Protein AF-A0A1X7SVF3-F1 (afdb_monomer)

pLDDT: mean 90.36, std 11.04, range [33.28, 98.88]

Organism: Amphimedon queenslandica (NCBI:txid400682)

Foldseek 3Di:
DFQDDDFFAAEDELWFLDVVVPVVNVVVVVPVVQWDAAPVRHFKDFPVRTTTGQLLDPVVLVVVLVVRVVVCVVVVTQEYEHEPLPCLPTQIVVGHDPVSSNSSSVSSLVSLQVNLVVSPDRHFHEYDFAPRPSGQAYEVQAQALADVSLVRLLRNVVVNHQYEDEHHQPDDPVDDPQLSVLSQQLNDAPNYHYAYFPCDDDPDPCGGGPDDPLSVACQAHWPDHWDDDPQKIWTHHPQGWIKIARNVVSDIDIDGHD

Mean predicted aligned error: 5.06 Å

InterPro domains:
  IPR029455 Hypothetical glycosyl hydrolase family 15 [PF14885] (24-241)

Radius of gyration: 20.15 Å; Cα contacts (8 Å, |Δi|>4): 506; chains: 1; bounding box: 46×40×49 Å

Structure (mmCIF, N/CA/C/O backbone):
data_AF-A0A1X7SVF3-F1
#
_entry.id   AF-A0A1X7SVF3-F1
#
loop_
_atom_site.group_PDB
_atom_site.id
_atom_site.type_symbol
_atom_site.label_atom_id
_atom_site.label_alt_id
_atom_site.label_comp_id
_atom_site.label_asym_id
_atom_site.label_entity_id
_atom_site.label_seq_id
_atom_site.pdbx_PDB_ins_code
_atom_site.Cartn_x
_atom_site.Cartn_y
_atom_site.Cartn_z
_atom_site.occupancy
_atom_site.B_iso_or_equiv
_atom_site.auth_seq_id
_atom_site.auth_comp_id
_atom_site.auth_asym_id
_atom_site.auth_atom_id
_atom_site.pdbx_PDB_model_num
ATOM 1 N N . MET A 1 1 ? -16.634 -10.516 13.080 1.00 36.34 1 MET A N 1
ATOM 2 C CA . MET A 1 1 ? -15.526 -11.122 12.313 1.00 36.34 1 MET A CA 1
ATOM 3 C C . MET A 1 1 ? -14.328 -11.187 13.245 1.00 36.34 1 MET A C 1
ATOM 5 O O . MET A 1 1 ? -14.126 -10.192 13.931 1.00 36.34 1 MET A O 1
ATOM 9 N N . PRO A 1 2 ? -13.600 -12.312 13.337 1.00 33.28 2 PRO A N 1
ATOM 10 C CA . PRO A 1 2 ? -12.298 -12.330 14.007 1.00 33.28 2 PRO A CA 1
ATOM 11 C C . PRO A 1 2 ? -11.295 -11.458 13.233 1.00 33.28 2 PRO A C 1
ATOM 13 O O . PRO A 1 2 ? -11.510 -11.192 12.044 1.00 33.28 2 PRO A O 1
ATOM 16 N N . ILE A 1 3 ? -10.211 -11.029 13.886 1.00 46.50 3 ILE A N 1
ATOM 17 C CA . ILE A 1 3 ? -9.057 -10.441 13.193 1.00 46.50 3 ILE A CA 1
ATOM 18 C C . ILE A 1 3 ? -8.466 -11.542 12.301 1.00 46.50 3 ILE A C 1
ATOM 20 O O . ILE A 1 3 ? -8.111 -12.617 12.775 1.00 46.50 3 ILE A O 1
ATOM 24 N N . GLN A 1 4 ? -8.495 -11.336 10.984 1.00 43.88 4 GLN A N 1
ATOM 25 C CA . GLN A 1 4 ? -8.182 -12.380 10.005 1.00 43.88 4 GLN A CA 1
ATOM 26 C C . GLN A 1 4 ? -6.663 -12.529 9.788 1.00 43.88 4 GLN A C 1
ATOM 28 O O . GLN A 1 4 ? -5.904 -11.586 10.004 1.00 43.88 4 GLN A O 1
ATOM 33 N N . MET A 1 5 ? -6.226 -13.709 9.327 1.00 46.41 5 MET A N 1
ATOM 34 C CA . MET A 1 5 ? -4.834 -13.959 8.919 1.00 46.41 5 MET A CA 1
ATOM 35 C C . MET A 1 5 ? -4.457 -13.131 7.686 1.00 46.41 5 MET A C 1
ATOM 37 O O . MET A 1 5 ? -5.262 -12.975 6.770 1.00 46.41 5 MET A O 1
ATOM 41 N N . LEU A 1 6 ? -3.229 -12.617 7.663 1.00 58.50 6 LEU A N 1
ATOM 42 C CA . LEU A 1 6 ? -2.733 -11.740 6.605 1.00 58.50 6 LEU A CA 1
ATOM 43 C C . LEU A 1 6 ? -2.507 -12.486 5.277 1.00 58.50 6 LEU A C 1
ATOM 45 O O . LEU A 1 6 ? -2.040 -13.624 5.309 1.00 58.50 6 LEU A O 1
ATOM 49 N N . PRO A 1 7 ? -2.767 -11.847 4.118 1.00 59.91 7 PRO A N 1
ATOM 50 C CA . PRO A 1 7 ? -2.447 -12.426 2.814 1.00 59.91 7 PRO A CA 1
ATOM 51 C C . PRO A 1 7 ? -0.944 -12.698 2.676 1.00 59.91 7 PRO A C 1
ATOM 53 O O . PRO A 1 7 ? -0.126 -11.827 2.986 1.00 59.91 7 PRO A O 1
ATOM 56 N N . GLN A 1 8 ? -0.567 -13.863 2.152 1.00 66.62 8 GLN A N 1
ATOM 57 C CA . GLN A 1 8 ? 0.824 -14.191 1.848 1.00 66.62 8 GLN A CA 1
ATOM 58 C C . GLN A 1 8 ? 1.172 -13.700 0.441 1.00 66.62 8 GLN A C 1
ATOM 60 O O . GLN A 1 8 ? 0.588 -14.138 -0.547 1.00 66.62 8 GLN A O 1
ATOM 65 N N . TYR A 1 9 ? 2.165 -12.823 0.312 1.00 73.31 9 TYR A N 1
ATOM 66 C CA . TYR A 1 9 ? 2.505 -12.214 -0.974 1.00 73.31 9 TYR A CA 1
ATOM 67 C C . TYR A 1 9 ? 3.994 -12.282 -1.305 1.00 73.31 9 TYR A C 1
ATOM 69 O O . TYR A 1 9 ? 4.860 -12.413 -0.441 1.00 73.31 9 TYR A O 1
ATOM 77 N N . PHE A 1 10 ? 4.301 -12.155 -2.595 1.00 79.00 10 PHE A N 1
ATOM 78 C CA . PHE A 1 10 ? 5.670 -12.069 -3.088 1.00 79.00 10 PHE A CA 1
ATOM 79 C C . PHE A 1 10 ? 6.120 -10.606 -3.209 1.00 79.00 10 PHE A C 1
ATOM 81 O O . PHE A 1 10 ? 5.499 -9.819 -3.924 1.00 79.00 10 PHE A O 1
ATOM 88 N N . TYR A 1 11 ? 7.206 -10.235 -2.525 1.00 83.81 11 TYR A N 1
ATOM 89 C CA . TYR A 1 11 ? 7.760 -8.879 -2.567 1.00 83.81 11 TYR A CA 1
ATOM 90 C C . TYR A 1 11 ? 8.477 -8.580 -3.886 1.00 83.81 11 TYR A C 1
ATOM 92 O O . TYR A 1 11 ? 9.385 -9.308 -4.293 1.00 83.81 11 TYR A O 1
ATOM 100 N N . MET A 1 12 ? 8.135 -7.448 -4.504 1.00 85.12 12 MET A N 1
ATOM 101 C CA . MET A 1 12 ? 8.830 -6.910 -5.667 1.00 85.12 12 MET A CA 1
ATOM 102 C C . MET A 1 12 ? 8.957 -5.381 -5.611 1.00 85.12 12 MET A C 1
ATOM 104 O O . MET A 1 12 ? 7.977 -4.676 -5.371 1.00 85.12 12 MET A O 1
ATOM 108 N N . PRO A 1 13 ? 10.136 -4.809 -5.905 1.00 81.50 13 PRO A N 1
ATOM 109 C CA . PRO A 1 13 ? 10.263 -3.380 -6.127 1.00 81.50 13 PRO A CA 1
ATOM 110 C C . PRO A 1 13 ? 9.592 -3.010 -7.451 1.00 81.50 13 PRO A C 1
ATOM 112 O O . PRO A 1 13 ? 9.810 -3.659 -8.474 1.00 81.50 13 PRO A O 1
ATOM 115 N N . SER A 1 14 ? 8.811 -1.934 -7.455 1.00 80.31 14 SER A N 1
ATOM 116 C CA . SER A 1 14 ? 8.108 -1.469 -8.653 1.00 80.31 14 SER A CA 1
ATOM 117 C C . SER A 1 14 ? 9.073 -0.942 -9.719 1.00 80.31 14 SER A C 1
ATOM 119 O O . SER A 1 14 ? 8.907 -1.202 -10.906 1.00 80.31 14 SER A O 1
ATOM 121 N N . PHE A 1 15 ? 10.114 -0.220 -9.295 1.00 84.62 15 PHE A N 1
ATOM 122 C CA . PHE A 1 15 ? 11.111 0.356 -10.201 1.00 84.62 15 PHE A CA 1
ATOM 123 C C . PHE A 1 15 ? 12.548 0.320 -9.675 1.00 84.62 15 PHE A C 1
ATOM 125 O O . PHE A 1 15 ? 13.450 0.741 -10.387 1.00 84.62 15 PHE A O 1
ATOM 132 N N . LYS A 1 16 ? 12.794 -0.099 -8.429 1.00 89.88 16 LYS A N 1
ATOM 133 C CA . LYS A 1 16 ? 14.135 -0.039 -7.824 1.00 89.88 16 LYS A CA 1
ATOM 134 C C . LYS A 1 16 ? 14.934 -1.298 -8.134 1.00 89.88 16 LYS A C 1
ATOM 136 O O . LYS A 1 16 ? 14.474 -2.401 -7.859 1.00 89.88 16 LYS A O 1
ATOM 141 N N . VAL A 1 17 ? 16.181 -1.127 -8.556 1.00 88.31 17 VAL A N 1
ATOM 142 C CA . VAL A 1 17 ? 17.158 -2.218 -8.609 1.00 88.31 17 VAL A CA 1
ATOM 143 C C . VAL A 1 17 ? 17.655 -2.474 -7.189 1.00 88.31 17 VAL A C 1
ATOM 145 O O . VAL A 1 17 ? 18.504 -1.735 -6.689 1.00 88.31 17 VAL A O 1
ATOM 148 N N . HIS A 1 18 ? 17.099 -3.487 -6.523 1.00 86.25 18 HIS A N 1
ATOM 149 C CA . HIS A 1 18 ? 17.493 -3.867 -5.168 1.00 86.25 18 HIS A CA 1
ATOM 150 C C . HIS A 1 18 ? 18.548 -4.988 -5.216 1.00 86.25 18 HIS A C 1
ATOM 152 O O . HIS A 1 18 ? 18.190 -6.128 -5.511 1.00 86.25 18 HIS A O 1
ATOM 158 N N . PRO A 1 19 ? 19.835 -4.732 -4.902 1.00 82.38 19 PRO A N 1
ATOM 159 C CA . PRO A 1 19 ? 20.908 -5.706 -5.141 1.00 82.38 19 PRO A CA 1
ATOM 160 C C . PRO A 1 19 ? 20.714 -7.042 -4.414 1.00 82.38 19 PRO A C 1
ATOM 162 O O . PRO A 1 19 ? 21.099 -8.088 -4.929 1.00 82.38 19 PRO A O 1
ATOM 165 N N . GLN A 1 20 ? 20.064 -7.016 -3.245 1.00 82.25 20 GLN A N 1
ATOM 166 C CA . GLN A 1 20 ? 19.782 -8.214 -2.443 1.00 82.25 20 GLN A CA 1
ATOM 167 C C . GLN A 1 20 ? 18.795 -9.177 -3.130 1.00 82.25 20 GLN A C 1
ATOM 169 O O . GLN A 1 20 ? 18.783 -10.366 -2.823 1.00 82.25 20 GLN A O 1
ATOM 174 N N . MET A 1 21 ? 18.013 -8.708 -4.109 1.00 82.38 21 MET A N 1
ATOM 175 C CA . MET A 1 21 ? 17.139 -9.555 -4.924 1.00 82.38 21 MET A CA 1
ATOM 176 C C . MET A 1 21 ? 17.929 -10.225 -6.047 1.00 82.38 21 MET A C 1
ATOM 178 O O . MET A 1 21 ? 17.717 -9.973 -7.231 1.00 82.38 21 MET A O 1
ATOM 182 N N . SER A 1 22 ? 18.870 -11.084 -5.654 1.00 84.06 22 SER A N 1
ATOM 183 C CA . SER A 1 22 ? 19.962 -11.548 -6.514 1.00 84.06 22 SER A CA 1
ATOM 184 C C . SER A 1 22 ? 19.501 -12.169 -7.838 1.00 84.06 22 SER A C 1
ATOM 186 O O . SER A 1 22 ? 20.149 -11.952 -8.857 1.00 84.06 22 SER A O 1
ATOM 188 N N . LYS A 1 23 ? 18.377 -12.900 -7.861 1.00 87.12 23 LYS A N 1
ATOM 189 C CA . LYS A 1 23 ? 17.817 -13.453 -9.105 1.00 87.12 23 LYS A CA 1
ATOM 190 C C . LYS A 1 23 ? 17.327 -12.354 -10.049 1.00 87.12 23 LYS A C 1
ATOM 192 O O . LYS A 1 23 ? 17.752 -12.339 -11.198 1.00 87.12 23 LYS A O 1
ATOM 197 N N . MET A 1 24 ? 16.498 -11.428 -9.559 1.00 88.44 24 MET A N 1
ATOM 198 C CA . MET A 1 24 ? 16.026 -10.299 -10.367 1.00 88.44 24 MET A CA 1
ATOM 199 C C . MET A 1 24 ? 17.206 -9.474 -10.871 1.00 88.44 24 MET A C 1
ATOM 201 O O . MET A 1 24 ? 17.297 -9.227 -12.066 1.00 88.44 24 MET A O 1
ATOM 205 N N . THR A 1 25 ? 18.138 -9.106 -9.988 1.00 87.25 25 THR A N 1
ATOM 206 C CA . THR A 1 25 ? 19.322 -8.317 -10.356 1.00 87.25 25 THR A CA 1
ATOM 207 C C . THR A 1 25 ? 20.126 -8.988 -11.474 1.00 87.25 25 THR A C 1
ATOM 209 O O . THR A 1 25 ? 20.457 -8.323 -12.448 1.00 87.25 25 THR A O 1
ATOM 212 N N . ARG A 1 26 ? 20.365 -10.308 -11.400 1.00 90.50 26 ARG A N 1
ATOM 213 C CA . ARG A 1 26 ? 21.069 -11.049 -12.463 1.00 90.50 26 ARG A CA 1
ATOM 214 C C . ARG A 1 26 ? 20.339 -11.012 -13.805 1.00 90.50 26 ARG A C 1
ATOM 216 O O . ARG A 1 26 ? 20.991 -10.850 -14.828 1.00 90.50 26 ARG A O 1
ATOM 223 N N . GLU A 1 27 ? 19.018 -11.180 -13.810 1.00 92.56 27 GLU A N 1
ATOM 224 C CA . GLU A 1 27 ? 18.219 -11.115 -15.043 1.00 92.56 27 GLU A CA 1
ATOM 225 C C . GLU A 1 27 ? 18.222 -9.691 -15.624 1.00 92.56 27 GLU A C 1
ATOM 227 O O . GLU A 1 27 ? 18.408 -9.504 -16.820 1.00 92.56 27 GLU A O 1
ATOM 232 N N . LEU A 1 28 ? 18.130 -8.668 -14.776 1.00 89.31 28 LEU A N 1
ATOM 233 C CA . LEU A 1 28 ? 18.202 -7.263 -15.183 1.00 89.31 28 LEU A CA 1
ATOM 234 C C . LEU A 1 28 ? 19.565 -6.871 -15.760 1.00 89.31 28 LEU A C 1
ATOM 236 O O . LEU A 1 28 ? 19.634 -6.075 -16.695 1.00 89.31 28 LEU A O 1
ATOM 240 N N . ASP A 1 29 ? 20.652 -7.436 -15.239 1.00 89.69 29 ASP A N 1
ATOM 241 C CA . ASP A 1 29 ? 22.003 -7.184 -15.745 1.00 89.69 29 ASP A CA 1
ATOM 242 C C . ASP A 1 29 ? 22.242 -7.773 -17.144 1.00 89.69 29 ASP A C 1
ATOM 244 O O . ASP A 1 29 ? 23.097 -7.270 -17.876 1.00 89.69 29 ASP A O 1
ATOM 248 N N . GLN A 1 30 ? 21.447 -8.765 -17.561 1.00 94.44 30 GLN A N 1
ATOM 249 C CA . GLN A 1 30 ? 21.440 -9.280 -18.939 1.00 94.44 30 GLN A CA 1
ATOM 250 C C . GLN A 1 30 ? 20.732 -8.331 -19.922 1.00 94.44 30 GLN A C 1
ATOM 252 O O . GLN A 1 30 ? 20.914 -8.455 -21.132 1.00 94.44 30 GLN A O 1
ATOM 257 N N . HIS A 1 31 ? 19.986 -7.346 -19.412 1.00 95.25 31 HIS A N 1
ATOM 258 C CA . HIS A 1 31 ? 19.246 -6.351 -20.188 1.00 95.25 31 HIS A CA 1
ATOM 259 C C . HIS A 1 31 ? 19.681 -4.920 -19.811 1.00 95.25 31 HIS A C 1
ATOM 261 O O . HIS A 1 31 ? 18.942 -4.164 -19.177 1.00 95.25 31 HIS A O 1
ATOM 267 N N . PRO A 1 32 ? 20.897 -4.479 -20.185 1.00 93.62 32 PRO A N 1
ATOM 268 C CA . PRO A 1 32 ? 21.428 -3.168 -19.788 1.00 93.62 32 PRO A CA 1
ATOM 269 C C . PRO A 1 32 ? 20.616 -1.969 -20.311 1.00 93.62 32 PRO A C 1
ATOM 271 O O . PRO A 1 32 ? 20.781 -0.843 -19.814 1.00 93.62 32 PRO A O 1
ATOM 274 N N . ASP A 1 33 ? 19.763 -2.191 -21.310 1.00 94.81 33 ASP A N 1
ATOM 275 C CA . ASP A 1 33 ? 18.832 -1.220 -21.869 1.00 94.81 33 ASP A CA 1
ATOM 276 C C . ASP A 1 33 ? 17.560 -1.051 -21.016 1.00 94.81 33 ASP A C 1
ATOM 278 O O . ASP A 1 33 ? 16.868 -0.051 -21.178 1.00 94.81 33 ASP A O 1
ATOM 282 N N . TRP A 1 34 ? 17.266 -1.971 -20.091 1.00 96.25 34 TRP A N 1
ATOM 283 C CA . TRP A 1 34 ? 16.139 -1.890 -19.151 1.00 96.25 34 TRP A CA 1
ATOM 284 C C . TRP A 1 34 ? 16.381 -0.924 -17.988 1.00 96.25 34 TRP A C 1
ATOM 286 O O . TRP A 1 34 ? 15.455 -0.567 -17.261 1.00 96.25 34 TRP A O 1
ATOM 296 N N . TYR A 1 35 ? 17.612 -0.449 -17.819 1.00 96.19 35 TYR A N 1
ATOM 297 C CA . TYR A 1 35 ? 17.924 0.610 -16.868 1.00 96.19 35 TYR A CA 1
ATOM 298 C C . TYR A 1 35 ? 17.401 1.962 -17.361 1.00 96.19 35 TYR A C 1
ATOM 300 O O . TYR A 1 35 ? 17.669 2.370 -18.492 1.00 96.19 35 TYR A O 1
ATOM 308 N N . LEU A 1 36 ? 16.726 2.695 -16.476 1.00 95.81 36 LEU A N 1
ATOM 309 C CA . LEU A 1 36 ? 16.260 4.050 -16.740 1.00 95.81 36 LEU A CA 1
ATOM 310 C C . LEU A 1 36 ? 17.448 4.998 -16.903 1.00 95.81 36 LEU A C 1
ATOM 312 O O . LEU A 1 36 ? 18.386 5.000 -16.097 1.00 95.81 36 LEU A O 1
ATOM 316 N N . ARG A 1 37 ? 17.397 5.805 -17.962 1.00 96.38 37 ARG A N 1
ATOM 317 C CA . ARG A 1 37 ? 18.462 6.728 -18.351 1.00 96.38 37 ARG A CA 1
ATOM 318 C C . ARG A 1 37 ? 17.917 8.120 -18.634 1.00 96.38 37 ARG A C 1
ATOM 320 O O . ARG A 1 37 ? 16.775 8.261 -19.077 1.00 96.38 37 ARG A O 1
ATOM 327 N N . ASP A 1 38 ? 18.745 9.124 -18.368 1.00 95.56 38 ASP A N 1
ATOM 328 C CA . ASP A 1 38 ? 18.486 10.507 -18.765 1.00 95.56 38 ASP A CA 1
ATOM 329 C C . ASP A 1 38 ? 18.679 10.709 -20.281 1.00 95.56 38 ASP A C 1
ATOM 331 O O . ASP A 1 38 ? 18.955 9.769 -21.032 1.00 95.56 38 ASP A O 1
ATOM 335 N N . SER A 1 39 ? 18.538 11.952 -20.748 1.00 94.06 39 SER A N 1
ATOM 336 C CA . SER A 1 39 ? 18.720 12.305 -22.163 1.00 94.06 39 SER A CA 1
ATOM 337 C C . SER A 1 39 ? 20.139 12.074 -22.689 1.00 94.06 39 SER A C 1
ATOM 339 O O . SER A 1 39 ? 20.314 11.966 -23.897 1.00 94.06 39 SER A O 1
ATOM 341 N N . ASN A 1 40 ? 21.134 11.984 -21.804 1.00 95.06 40 ASN A N 1
ATOM 342 C CA . ASN A 1 40 ? 22.534 11.747 -22.152 1.00 95.06 40 ASN A CA 1
ATOM 343 C C . ASN A 1 40 ? 22.890 10.250 -22.125 1.00 95.06 40 ASN A C 1
ATOM 345 O O . ASN A 1 40 ? 24.046 9.883 -22.320 1.00 95.06 40 ASN A O 1
ATOM 349 N N . GLY A 1 41 ? 21.919 9.374 -21.844 1.00 95.06 41 GLY A N 1
ATOM 350 C CA . GLY A 1 41 ? 22.143 7.937 -21.711 1.00 95.06 41 GLY A CA 1
ATOM 351 C C . GLY A 1 41 ? 22.734 7.519 -20.360 1.00 95.06 41 GLY A C 1
ATOM 352 O O . GLY A 1 41 ? 23.082 6.349 -20.182 1.00 95.06 41 GLY A O 1
ATOM 353 N N . THR A 1 42 ? 22.820 8.417 -19.378 1.00 96.75 42 THR A N 1
ATOM 354 C CA . THR A 1 42 ? 23.347 8.121 -18.038 1.00 96.75 42 THR A CA 1
ATOM 355 C C . THR A 1 42 ? 22.299 7.393 -17.205 1.00 96.75 42 THR A C 1
ATOM 357 O O . THR A 1 42 ? 21.155 7.835 -17.131 1.00 96.75 42 THR A O 1
ATOM 360 N N . LYS A 1 43 ? 22.671 6.282 -16.547 1.00 96.31 43 LYS A N 1
ATOM 361 C CA . LYS A 1 43 ? 21.761 5.564 -15.633 1.00 96.31 43 LYS A CA 1
ATOM 362 C C . LYS A 1 43 ? 21.340 6.479 -14.484 1.00 96.31 43 LYS A C 1
ATOM 364 O O . LYS A 1 43 ? 22.199 7.059 -13.820 1.00 96.31 43 LYS A O 1
ATOM 369 N N . VAL A 1 44 ? 20.044 6.532 -14.197 1.00 95.25 44 VAL A N 1
ATOM 370 C CA . VAL A 1 44 ? 19.521 7.356 -13.103 1.00 95.25 44 VAL A CA 1
ATOM 371 C C . VAL A 1 44 ? 19.331 6.559 -11.822 1.00 95.25 44 VAL A C 1
ATOM 373 O O . VAL A 1 44 ? 19.045 5.358 -11.836 1.00 95.25 44 VAL A O 1
ATOM 376 N N . ARG A 1 45 ? 19.465 7.251 -10.693 1.00 94.19 45 ARG A N 1
ATOM 377 C CA . ARG A 1 45 ? 19.176 6.737 -9.357 1.00 94.19 45 ARG A CA 1
ATOM 378 C C . ARG A 1 45 ? 18.015 7.492 -8.738 1.00 94.19 45 ARG A C 1
ATOM 380 O O . ARG A 1 45 ? 17.829 8.680 -8.987 1.00 94.19 45 ARG A O 1
ATOM 387 N N . ASN A 1 46 ? 17.242 6.813 -7.904 1.00 91.25 46 ASN A N 1
ATOM 388 C CA . ASN A 1 46 ? 16.231 7.462 -7.082 1.00 91.25 46 ASN A CA 1
ATOM 389 C C . ASN A 1 46 ? 16.876 8.191 -5.886 1.00 91.25 46 ASN A C 1
ATOM 391 O O . ASN A 1 46 ? 18.075 8.072 -5.626 1.00 91.25 46 ASN A O 1
ATOM 395 N N . LYS A 1 47 ? 16.064 8.899 -5.093 1.00 87.31 47 LYS A N 1
ATOM 396 C CA . LYS A 1 47 ? 16.523 9.596 -3.875 1.00 87.31 47 LYS A CA 1
ATOM 397 C C . LYS A 1 47 ? 17.212 8.712 -2.821 1.00 87.31 47 LYS A C 1
ATOM 399 O O . LYS A 1 47 ? 17.917 9.238 -1.973 1.00 87.31 47 LYS A O 1
ATOM 404 N N . GLN A 1 48 ? 16.996 7.396 -2.861 1.00 87.44 48 GLN A N 1
ATOM 405 C CA . GLN A 1 48 ? 17.614 6.418 -1.957 1.00 87.44 48 GLN A CA 1
ATOM 406 C C . GLN A 1 48 ? 18.941 5.867 -2.511 1.00 87.44 4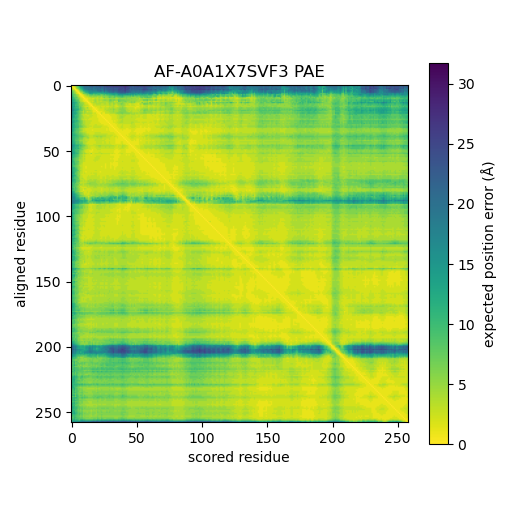8 GLN A C 1
ATOM 408 O O . GLN A 1 48 ? 19.566 5.032 -1.871 1.00 87.44 48 GLN A O 1
ATOM 413 N N . GLY A 1 49 ? 19.371 6.303 -3.698 1.00 90.81 49 GLY A N 1
ATOM 414 C CA . GLY A 1 49 ? 20.617 5.864 -4.323 1.00 90.81 49 GLY A CA 1
ATOM 415 C C . GLY A 1 49 ? 20.510 4.568 -5.131 1.00 90.81 49 GLY A C 1
ATOM 416 O O . GLY A 1 49 ? 21.518 4.151 -5.704 1.00 90.81 49 GLY A O 1
ATOM 417 N N . TYR A 1 50 ? 19.323 3.964 -5.239 1.00 91.75 50 TYR A N 1
ATOM 418 C CA . TYR A 1 50 ? 19.094 2.781 -6.073 1.00 91.75 50 TYR A CA 1
ATOM 419 C C . TYR A 1 50 ? 18.931 3.173 -7.535 1.00 91.75 50 TYR A C 1
ATOM 421 O O . TYR A 1 50 ? 18.221 4.135 -7.839 1.00 91.75 50 TYR A O 1
ATOM 429 N N . TYR A 1 51 ? 19.540 2.404 -8.440 1.00 93.94 51 TYR A N 1
ATOM 430 C CA . TYR A 1 51 ? 19.233 2.505 -9.865 1.00 93.94 51 TYR A CA 1
ATOM 431 C C . TYR A 1 51 ? 17.760 2.172 -10.123 1.00 93.94 51 TYR A C 1
ATOM 433 O O . TYR A 1 51 ? 17.141 1.432 -9.353 1.00 93.94 51 TYR A O 1
ATOM 441 N N . ALA A 1 52 ? 17.204 2.733 -11.195 1.00 93.31 52 ALA A N 1
ATOM 442 C CA . ALA A 1 52 ? 15.811 2.529 -11.567 1.00 93.31 52 ALA A CA 1
ATOM 443 C C . ALA A 1 52 ? 15.657 1.723 -12.864 1.00 93.31 52 ALA A C 1
ATOM 445 O O . ALA A 1 52 ? 16.463 1.856 -13.785 1.00 93.31 52 ALA A O 1
ATOM 446 N N . PHE A 1 53 ? 14.596 0.925 -12.936 1.00 93.38 53 PHE A N 1
ATOM 447 C CA . PHE A 1 53 ? 14.107 0.279 -14.149 1.00 93.38 53 PHE A CA 1
ATOM 448 C C . PHE A 1 53 ? 13.304 1.260 -15.002 1.00 93.38 53 PHE A C 1
ATOM 450 O O . PHE A 1 53 ? 12.577 2.115 -14.485 1.00 93.38 53 PHE A O 1
ATOM 457 N N . ASP A 1 54 ? 13.396 1.107 -16.317 1.00 95.12 54 ASP A N 1
ATOM 458 C CA . ASP A 1 54 ? 12.622 1.873 -17.282 1.00 95.12 54 ASP A CA 1
ATOM 459 C C . ASP A 1 54 ? 11.269 1.210 -17.567 1.00 95.12 54 ASP A C 1
ATOM 461 O O . ASP A 1 54 ? 11.079 0.554 -18.589 1.00 95.12 54 ASP A O 1
ATOM 465 N N . VAL A 1 55 ? 10.300 1.394 -16.668 1.00 94.94 55 VAL A N 1
ATOM 466 C CA . VAL A 1 55 ? 8.947 0.813 -16.807 1.00 94.94 55 VAL A CA 1
ATOM 467 C C . VAL A 1 55 ? 8.151 1.363 -18.003 1.00 94.94 55 VAL A C 1
ATOM 469 O O . VAL A 1 55 ? 7.087 0.839 -18.336 1.00 94.94 55 VAL A O 1
ATOM 472 N N . SER A 1 56 ? 8.679 2.365 -18.721 1.00 95.56 56 SER A N 1
ATOM 473 C CA . SER A 1 56 ? 8.125 2.763 -20.022 1.00 95.56 56 SER A CA 1
ATOM 474 C C . SER A 1 56 ? 8.320 1.685 -21.101 1.00 95.56 56 SER A C 1
ATOM 476 O O . SER A 1 56 ? 7.588 1.674 -22.090 1.00 95.56 56 SER A O 1
ATOM 478 N N . LYS A 1 57 ? 9.250 0.739 -20.899 1.00 97.31 57 LYS A N 1
ATOM 479 C CA . LYS A 1 57 ? 9.532 -0.367 -21.822 1.00 97.31 57 LYS A CA 1
ATOM 480 C C . LYS A 1 57 ? 8.554 -1.537 -21.628 1.00 97.31 57 LYS A C 1
ATOM 482 O O . LYS A 1 57 ? 8.539 -2.118 -20.542 1.00 97.31 57 LYS A O 1
ATOM 487 N N . PRO A 1 58 ? 7.792 -1.941 -22.664 1.00 97.62 58 PRO A N 1
ATOM 488 C CA . PRO A 1 58 ? 6.856 -3.065 -22.568 1.00 97.62 58 PRO A CA 1
ATOM 489 C C . PRO A 1 58 ? 7.514 -4.394 -22.175 1.00 97.62 58 PRO A C 1
ATOM 491 O O . PRO A 1 58 ? 6.986 -5.092 -21.316 1.00 97.62 58 PRO A O 1
ATOM 494 N N . ASP A 1 59 ? 8.689 -4.714 -22.723 1.00 97.44 59 ASP A N 1
ATOM 495 C CA . ASP A 1 59 ? 9.381 -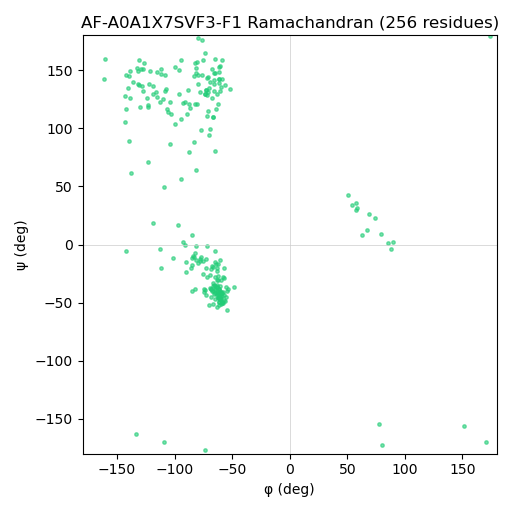5.980 -22.425 1.00 97.44 59 ASP A CA 1
ATOM 496 C C . ASP A 1 59 ? 9.782 -6.092 -20.950 1.00 97.44 59 ASP A C 1
ATOM 498 O O . ASP A 1 59 ? 9.664 -7.157 -20.345 1.00 97.44 59 ASP A O 1
ATOM 502 N N . LEU A 1 60 ? 10.173 -4.970 -20.337 1.00 96.88 60 LEU A N 1
ATOM 503 C CA . LEU A 1 60 ? 10.480 -4.903 -18.911 1.00 96.88 60 LEU A CA 1
ATOM 504 C C . LEU A 1 60 ? 9.227 -5.145 -18.067 1.00 96.88 60 LEU A C 1
ATOM 506 O O . LEU A 1 60 ? 9.278 -5.890 -17.088 1.00 96.88 60 LEU A O 1
ATOM 510 N N . ARG A 1 61 ? 8.087 -4.550 -18.442 1.00 97.19 61 ARG A N 1
ATOM 511 C CA . ARG A 1 61 ? 6.820 -4.781 -17.732 1.00 97.19 61 ARG A CA 1
ATOM 512 C C . ARG A 1 61 ? 6.350 -6.225 -17.865 1.00 97.19 61 ARG A C 1
ATOM 514 O O . ARG A 1 61 ? 5.948 -6.833 -16.873 1.00 97.19 61 ARG A O 1
ATOM 521 N N . LEU A 1 62 ? 6.476 -6.799 -19.062 1.00 97.44 62 LEU A N 1
ATOM 522 C CA . LEU A 1 62 ? 6.189 -8.207 -19.315 1.00 97.44 62 LEU A CA 1
ATOM 523 C C . LEU A 1 62 ? 7.066 -9.114 -18.446 1.00 97.44 62 LEU A C 1
ATOM 525 O O . LEU A 1 62 ? 6.549 -10.050 -17.833 1.00 97.44 62 LEU A O 1
ATOM 529 N N . TRP A 1 63 ? 8.363 -8.815 -18.350 1.00 96.56 63 TRP A N 1
ATOM 530 C CA . TRP A 1 63 ? 9.281 -9.519 -17.462 1.00 96.56 63 TRP A CA 1
ATOM 531 C C . TRP A 1 63 ? 8.854 -9.411 -15.994 1.00 96.56 63 TRP A C 1
ATOM 533 O O . TRP A 1 63 ? 8.693 -10.443 -15.345 1.00 96.56 63 TRP A O 1
ATOM 543 N N . TRP A 1 64 ? 8.590 -8.201 -15.485 1.00 95.69 64 TRP A N 1
ATOM 544 C CA . TRP A 1 64 ? 8.182 -7.981 -14.090 1.00 95.69 64 TRP A CA 1
ATOM 545 C C . TRP A 1 64 ? 6.917 -8.780 -13.754 1.00 95.69 64 TRP A C 1
ATOM 547 O O . TRP A 1 64 ? 6.876 -9.520 -12.769 1.00 95.69 64 TRP A O 1
ATOM 557 N N . LYS A 1 65 ? 5.903 -8.699 -14.627 1.00 96.25 65 LYS A N 1
ATOM 558 C CA . LYS A 1 65 ? 4.649 -9.452 -14.508 1.00 96.25 65 LYS A CA 1
ATOM 559 C C . LYS A 1 65 ? 4.902 -10.957 -14.465 1.00 96.25 65 LYS A C 1
ATOM 561 O O . LYS A 1 65 ? 4.408 -11.635 -13.568 1.00 96.25 65 LYS A O 1
ATOM 566 N N . ASN A 1 66 ? 5.682 -11.491 -15.402 1.00 96.12 66 ASN A N 1
ATOM 567 C CA . ASN A 1 66 ? 5.969 -12.924 -15.454 1.00 96.12 66 ASN A CA 1
ATOM 568 C C . ASN A 1 66 ? 6.784 -13.392 -14.245 1.00 96.12 66 ASN A C 1
ATOM 570 O O . ASN A 1 66 ? 6.561 -14.498 -13.756 1.00 96.12 66 ASN A O 1
ATOM 574 N N . PHE A 1 67 ? 7.694 -12.557 -13.740 1.00 94.19 67 PHE A N 1
ATOM 575 C CA . PHE A 1 67 ? 8.462 -12.847 -12.536 1.00 94.19 67 PHE A CA 1
ATOM 576 C C . PHE A 1 67 ? 7.534 -13.016 -11.325 1.00 94.19 67 PHE A C 1
ATOM 578 O O . PHE A 1 67 ? 7.597 -14.044 -10.650 1.00 94.19 67 PHE A O 1
ATOM 585 N N . CYS A 1 68 ? 6.615 -12.065 -11.123 1.00 93.69 68 CYS A N 1
ATOM 586 C CA . CYS A 1 68 ? 5.551 -12.136 -10.118 1.00 93.69 68 CYS A CA 1
ATOM 587 C C . CYS A 1 68 ? 4.716 -13.422 -10.271 1.00 93.69 68 CYS A C 1
ATOM 589 O O . CYS A 1 68 ? 4.654 -14.239 -9.354 1.00 93.69 68 CYS A O 1
ATOM 591 N N . LEU A 1 69 ? 4.129 -13.662 -11.447 1.00 94.69 69 LEU A N 1
ATOM 592 C CA . LEU A 1 69 ? 3.241 -14.811 -11.668 1.00 94.69 69 LEU A CA 1
ATOM 593 C C . LEU A 1 69 ? 3.947 -16.157 -11.463 1.00 94.69 69 LEU A C 1
ATOM 595 O O . LEU A 1 69 ? 3.354 -17.090 -10.922 1.00 94.69 69 LEU A O 1
ATOM 599 N N . ASN A 1 70 ? 5.210 -16.270 -11.878 1.00 93.44 70 ASN A N 1
ATOM 600 C CA . ASN A 1 70 ? 5.995 -17.484 -11.678 1.00 93.44 70 ASN A CA 1
ATOM 601 C C . ASN A 1 70 ? 6.343 -17.703 -10.204 1.00 93.44 70 ASN A C 1
ATOM 603 O O . ASN A 1 70 ? 6.300 -18.845 -9.753 1.00 93.44 70 ASN A O 1
ATOM 607 N N . ALA A 1 71 ? 6.632 -16.641 -9.445 1.00 89.56 71 ALA A N 1
ATOM 608 C CA . ALA A 1 71 ? 6.826 -16.755 -8.004 1.00 89.56 71 ALA A CA 1
ATOM 609 C C . ALA A 1 71 ? 5.561 -17.299 -7.321 1.00 89.56 71 ALA A C 1
ATOM 611 O O . ALA A 1 71 ? 5.649 -18.269 -6.573 1.00 89.56 71 ALA A O 1
ATOM 612 N N . LEU A 1 72 ? 4.379 -16.778 -7.670 1.00 91.00 72 LEU A N 1
ATOM 613 C CA . LEU A 1 72 ? 3.111 -17.241 -7.091 1.00 91.00 72 LEU A CA 1
ATOM 614 C C . LEU A 1 72 ? 2.754 -18.688 -7.442 1.00 91.00 72 LEU A C 1
ATOM 616 O O . LEU A 1 72 ? 2.062 -19.344 -6.670 1.00 91.00 72 LEU A O 1
ATOM 620 N N . LYS A 1 73 ? 3.208 -19.210 -8.588 1.00 90.12 73 LYS A N 1
ATOM 621 C CA . LYS A 1 73 ? 3.046 -20.640 -8.915 1.00 90.12 73 LYS A CA 1
ATOM 622 C C . LYS A 1 73 ? 3.857 -21.541 -7.986 1.00 90.12 73 LYS A C 1
ATOM 624 O O . LYS A 1 73 ? 3.438 -22.659 -7.724 1.00 90.12 73 LYS A O 1
ATOM 629 N N . VAL A 1 74 ? 5.015 -21.069 -7.526 1.00 88.25 74 VAL A N 1
ATOM 630 C CA . VAL A 1 74 ? 5.914 -21.834 -6.651 1.00 88.25 74 VAL A CA 1
ATOM 631 C C . VAL A 1 74 ? 5.499 -21.703 -5.189 1.00 88.25 74 VAL A C 1
ATOM 633 O O . VAL A 1 74 ? 5.549 -22.684 -4.457 1.00 88.25 74 VAL A O 1
ATOM 636 N N . THR A 1 75 ? 5.096 -20.506 -4.760 1.00 84.19 75 THR A N 1
ATOM 637 C CA . THR A 1 75 ? 4.775 -20.232 -3.352 1.00 84.19 75 THR A CA 1
ATOM 638 C C . THR A 1 75 ? 3.315 -20.477 -2.991 1.00 84.19 75 THR A C 1
ATOM 640 O O . THR A 1 75 ? 3.002 -20.517 -1.809 1.00 84.19 75 THR A O 1
ATOM 643 N N . ASN A 1 76 ? 2.427 -20.599 -3.985 1.00 86.00 76 ASN A N 1
ATOM 644 C CA . ASN A 1 76 ? 0.974 -20.565 -3.799 1.00 86.00 76 ASN A CA 1
ATOM 645 C C . ASN A 1 76 ? 0.486 -19.309 -3.040 1.00 86.00 76 ASN A C 1
ATOM 647 O O . ASN A 1 76 ? -0.466 -19.378 -2.273 1.00 86.00 76 ASN A O 1
ATOM 651 N N . GLY A 1 77 ? 1.161 -18.169 -3.238 1.00 84.81 77 GLY A N 1
ATOM 652 C CA . GLY A 1 77 ? 0.806 -16.905 -2.587 1.00 84.81 77 GLY A CA 1
ATOM 653 C C . GLY A 1 77 ? -0.436 -16.227 -3.180 1.00 84.81 77 GLY A C 1
ATOM 654 O O . GLY A 1 77 ? -0.775 -16.418 -4.352 1.00 84.81 77 GLY A O 1
ATOM 655 N N . ASP A 1 78 ? -1.048 -15.359 -2.378 1.00 88.19 78 ASP A N 1
ATOM 656 C CA . ASP A 1 78 ? -2.273 -14.603 -2.663 1.00 88.19 78 ASP A CA 1
ATOM 657 C C . ASP A 1 78 ? -2.046 -13.395 -3.583 1.00 88.19 78 ASP A C 1
ATOM 659 O O . ASP A 1 78 ? -2.994 -12.802 -4.102 1.00 88.19 78 ASP A O 1
ATOM 663 N N . GLY A 1 79 ? -0.796 -12.979 -3.799 1.00 92.31 79 GLY A N 1
ATOM 664 C CA . GLY A 1 79 ? -0.540 -11.761 -4.556 1.00 92.31 79 GLY A CA 1
ATOM 665 C C . GLY A 1 79 ? 0.907 -11.302 -4.626 1.00 92.31 79 GLY A C 1
ATOM 666 O O . GLY A 1 79 ? 1.812 -11.901 -4.049 1.00 92.31 79 GLY A O 1
ATOM 667 N N . CYS A 1 80 ? 1.121 -10.197 -5.334 1.00 92.69 80 CYS A N 1
ATOM 668 C CA . CYS A 1 80 ? 2.427 -9.560 -5.468 1.00 92.69 80 CYS A CA 1
ATOM 669 C C . CYS A 1 80 ? 2.407 -8.176 -4.834 1.00 92.69 80 CYS A C 1
ATOM 671 O O . CYS A 1 80 ? 1.535 -7.356 -5.119 1.00 92.69 80 CYS A O 1
ATOM 673 N N . TYR A 1 81 ? 3.406 -7.907 -4.003 1.00 91.94 81 TYR A N 1
ATOM 674 C CA . TYR A 1 81 ? 3.613 -6.610 -3.386 1.00 91.94 81 TYR A CA 1
ATOM 675 C C . TYR A 1 81 ? 4.511 -5.750 -4.259 1.00 91.94 81 TYR A C 1
ATOM 677 O O . TYR A 1 81 ? 5.640 -6.136 -4.550 1.00 91.94 81 TYR A O 1
ATOM 685 N N . SER A 1 82 ? 4.023 -4.581 -4.661 1.00 92.25 82 SER A N 1
ATOM 686 C CA . SER A 1 82 ? 4.735 -3.648 -5.528 1.00 92.25 82 SER A CA 1
ATOM 687 C C . SER A 1 82 ? 5.288 -2.474 -4.714 1.00 92.25 82 SER A C 1
ATOM 689 O O . SER A 1 82 ? 4.678 -1.405 -4.627 1.00 92.25 82 SER A O 1
ATOM 691 N N . ASP A 1 83 ? 6.489 -2.627 -4.149 1.00 88.38 83 ASP A N 1
ATOM 692 C CA . ASP A 1 83 ? 7.113 -1.565 -3.359 1.00 88.38 83 ASP A CA 1
ATOM 693 C C . ASP A 1 83 ? 7.395 -0.325 -4.212 1.00 88.38 83 ASP A C 1
ATOM 695 O O . ASP A 1 83 ? 8.073 -0.384 -5.231 1.00 88.38 83 ASP A O 1
ATOM 699 N N . SER A 1 84 ? 6.961 0.833 -3.721 1.00 85.50 84 SER A N 1
ATOM 700 C CA . SER A 1 84 ? 7.115 2.149 -4.339 1.00 85.50 84 SER A CA 1
ATOM 701 C C . SER A 1 84 ? 6.284 2.332 -5.612 1.00 85.50 84 SER A C 1
ATOM 703 O O . SER A 1 84 ? 6.638 3.136 -6.476 1.00 85.50 84 SER A O 1
ATOM 705 N N . SER A 1 85 ? 5.171 1.600 -5.7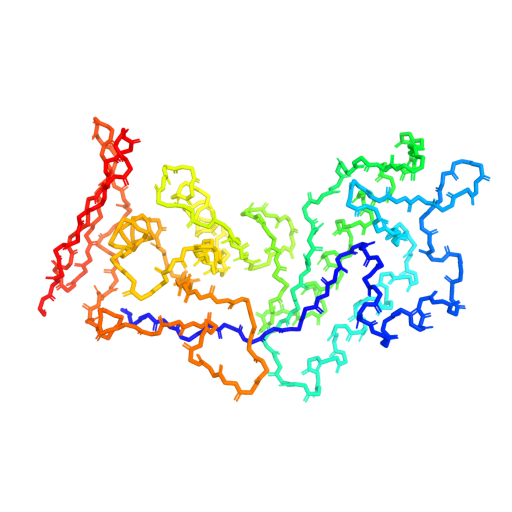26 1.00 84.06 85 SER A N 1
ATOM 706 C CA . SER A 1 85 ? 4.192 1.670 -6.820 1.00 84.06 85 SER A CA 1
ATOM 707 C C . SER A 1 85 ? 3.568 3.053 -7.029 1.00 84.06 85 SER A C 1
ATOM 709 O O . SER A 1 85 ? 3.193 3.400 -8.140 1.00 84.06 85 SER A O 1
ATOM 711 N N . GLN A 1 86 ? 3.483 3.866 -5.979 1.00 81.50 86 GLN A N 1
ATOM 712 C CA . GLN A 1 86 ? 2.805 5.161 -5.995 1.00 81.50 86 GLN A CA 1
ATOM 713 C C . GLN A 1 86 ? 3.650 6.308 -6.561 1.00 81.50 86 GLN A C 1
ATOM 715 O O . GLN A 1 86 ? 3.182 7.440 -6.646 1.00 81.50 86 GLN A O 1
ATOM 720 N N . ARG A 1 87 ? 4.938 6.087 -6.851 1.00 79.88 87 ARG A N 1
ATOM 721 C CA . ARG A 1 87 ? 5.886 7.195 -7.036 1.00 79.88 87 ARG A CA 1
ATOM 722 C C . ARG A 1 87 ? 6.068 7.635 -8.488 1.00 79.88 87 ARG A C 1
ATOM 724 O O . ARG A 1 87 ? 7.207 7.705 -8.943 1.00 79.88 87 ARG A O 1
ATOM 731 N N . TYR A 1 88 ? 4.983 7.997 -9.167 1.00 72.38 88 TYR A N 1
ATOM 732 C CA . TYR A 1 88 ? 5.009 8.507 -10.547 1.00 72.38 88 TYR A CA 1
ATOM 733 C C . TYR A 1 88 ? 5.776 9.839 -10.708 1.00 72.38 88 TYR A C 1
ATOM 735 O O . TYR A 1 88 ? 6.317 10.088 -11.777 1.00 72.38 88 TYR A O 1
ATOM 743 N N . ASN A 1 89 ? 5.925 10.624 -9.632 1.00 69.94 89 ASN A N 1
ATOM 744 C CA . ASN A 1 89 ? 6.725 11.861 -9.581 1.00 69.94 89 ASN A CA 1
ATOM 745 C C . ASN A 1 89 ? 8.009 11.684 -8.741 1.00 69.94 89 ASN A C 1
ATOM 747 O O . ASN A 1 89 ? 8.269 12.422 -7.785 1.00 69.94 89 ASN A O 1
ATOM 751 N N . THR A 1 90 ? 8.785 10.628 -9.003 1.00 76.19 90 THR A N 1
ATOM 752 C CA . THR A 1 90 ? 10.053 10.397 -8.291 1.00 76.19 90 THR A CA 1
ATOM 753 C C . THR A 1 90 ? 11.130 11.379 -8.742 1.00 76.19 90 THR A C 1
ATOM 755 O O . THR A 1 90 ? 11.432 11.486 -9.922 1.00 76.19 90 THR A O 1
ATOM 758 N N . THR A 1 91 ? 11.837 11.988 -7.786 1.00 85.31 91 THR A N 1
ATOM 759 C CA . THR A 1 91 ? 13.083 12.703 -8.088 1.00 85.31 91 THR A CA 1
ATOM 760 C C . THR A 1 91 ? 14.200 11.719 -8.436 1.00 85.31 91 THR A C 1
ATOM 762 O O . THR A 1 91 ? 14.661 10.950 -7.580 1.00 85.31 91 THR A O 1
ATOM 765 N N . PHE A 1 92 ? 14.652 11.781 -9.686 1.00 93.00 92 PHE A N 1
ATOM 766 C CA . PHE A 1 92 ? 15.790 11.027 -10.201 1.00 93.00 92 PHE A CA 1
ATOM 767 C C . PHE A 1 92 ? 17.063 11.874 -10.257 1.00 93.00 92 PHE A C 1
ATOM 769 O O . PHE A 1 92 ? 17.017 13.100 -10.370 1.00 93.00 92 PHE A O 1
ATOM 776 N N . LYS A 1 93 ? 18.213 11.206 -10.152 1.00 94.38 93 LYS A N 1
ATOM 777 C CA . LYS A 1 93 ? 19.545 11.800 -10.289 1.00 94.38 93 LYS A CA 1
ATOM 778 C C . LYS A 1 93 ? 20.388 10.973 -11.274 1.00 94.38 93 LYS A C 1
ATOM 780 O O . LYS A 1 93 ? 20.643 9.806 -10.966 1.00 94.38 93 LYS A O 1
ATOM 785 N N . PRO A 1 94 ? 20.845 11.545 -12.406 1.00 95.25 94 PRO A N 1
ATOM 786 C CA . PRO A 1 94 ? 20.466 12.864 -12.944 1.00 95.25 94 PRO A CA 1
ATOM 787 C C . PRO A 1 94 ? 18.950 12.979 -13.224 1.00 95.25 94 PRO A C 1
ATOM 789 O O . PRO A 1 94 ? 18.271 11.950 -13.303 1.00 95.25 94 PRO A O 1
ATOM 792 N N . PRO A 1 95 ? 18.396 14.206 -13.304 1.00 94.38 95 PRO A N 1
ATOM 793 C CA . PRO A 1 95 ? 16.976 14.402 -13.575 1.00 94.38 95 PRO A CA 1
ATOM 794 C C . PRO A 1 95 ? 16.609 13.925 -14.985 1.00 94.38 95 PRO A C 1
ATOM 796 O O . PRO A 1 95 ? 17.403 14.016 -15.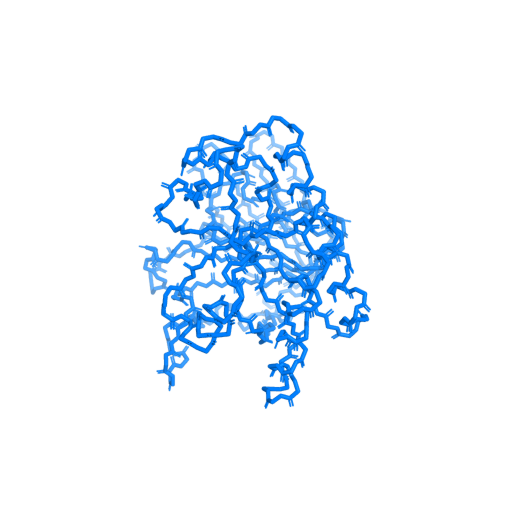922 1.00 94.38 95 PRO A O 1
ATOM 799 N N . LEU A 1 96 ? 15.383 13.428 -15.135 1.00 94.62 96 LEU A N 1
ATOM 800 C CA . LEU A 1 96 ? 14.825 13.072 -16.437 1.00 94.62 96 LEU A CA 1
ATOM 801 C C . LEU A 1 96 ? 14.310 14.323 -17.153 1.00 94.62 96 LEU A C 1
ATOM 803 O O . LEU A 1 96 ? 13.954 15.317 -16.524 1.00 94.62 96 LEU A O 1
ATOM 807 N N . SER A 1 97 ? 14.212 14.258 -18.482 1.00 94.25 97 SER A N 1
ATOM 808 C CA . SER A 1 97 ? 13.422 15.249 -19.211 1.00 94.25 97 SER A CA 1
ATOM 809 C C . SER A 1 97 ? 11.932 15.080 -18.875 1.00 94.25 97 SER A C 1
ATOM 811 O O . SER A 1 97 ? 11.497 13.944 -18.653 1.00 94.25 97 SER A O 1
ATOM 813 N N . PRO A 1 98 ? 11.111 16.147 -18.926 1.00 93.12 98 PRO A N 1
ATOM 814 C CA . PRO A 1 98 ? 9.679 16.048 -18.624 1.00 93.12 98 PRO A CA 1
ATOM 815 C C . PRO A 1 98 ? 8.948 14.976 -19.447 1.00 93.12 98 PRO A C 1
ATOM 817 O O . PRO A 1 98 ? 8.117 14.233 -18.931 1.00 93.12 98 PRO A O 1
ATOM 820 N N . LYS A 1 99 ? 9.308 14.826 -20.732 1.00 94.00 99 LYS A N 1
ATOM 821 C CA . LYS A 1 99 ? 8.758 13.777 -21.608 1.00 94.00 99 LYS A CA 1
ATOM 822 C C . LYS A 1 99 ? 9.112 12.372 -21.111 1.00 94.00 99 LYS A C 1
ATOM 824 O O . LYS A 1 99 ? 8.267 11.481 -21.162 1.00 94.00 99 LYS A O 1
ATOM 829 N N . LYS A 1 100 ? 10.354 12.161 -20.660 1.00 94.75 100 LYS A N 1
ATOM 830 C CA . LYS A 1 100 ? 10.815 10.854 -20.178 1.00 94.75 100 LYS A CA 1
ATOM 831 C C . LYS A 1 100 ? 10.228 10.520 -18.809 1.00 94.75 100 LYS A C 1
ATOM 833 O O . LYS A 1 100 ? 9.833 9.379 -18.606 1.00 94.75 100 LYS A O 1
ATOM 838 N N . GLU A 1 101 ? 10.120 11.503 -17.918 1.00 93.38 101 GLU A N 1
ATOM 839 C CA . GLU A 1 101 ? 9.458 11.350 -16.619 1.00 93.38 101 GLU A CA 1
ATOM 840 C C . GLU A 1 101 ? 7.984 10.976 -16.788 1.00 93.38 101 GLU A C 1
ATOM 842 O O . GLU A 1 101 ? 7.542 9.985 -16.210 1.00 93.38 101 GLU A O 1
ATOM 847 N N . LYS A 1 102 ? 7.253 11.672 -17.672 1.00 93.00 102 LYS A N 1
ATOM 848 C CA . LYS A 1 102 ? 5.863 11.320 -17.983 1.00 93.00 102 LYS A CA 1
ATOM 849 C C . LYS A 1 102 ? 5.743 9.895 -18.531 1.00 93.00 102 LYS A C 1
ATOM 851 O O . LYS A 1 102 ? 4.942 9.122 -18.023 1.00 93.00 102 LYS A O 1
ATOM 856 N N . ALA A 1 103 ? 6.550 9.531 -19.531 1.00 94.75 103 ALA A N 1
ATOM 857 C CA . ALA A 1 103 ? 6.511 8.187 -20.117 1.00 94.75 103 ALA A CA 1
ATOM 858 C C . ALA A 1 103 ? 6.831 7.089 -19.088 1.00 94.75 103 ALA A C 1
ATOM 860 O O . ALA A 1 103 ? 6.268 5.997 -19.139 1.00 94.75 103 ALA A O 1
ATOM 861 N N . TRP A 1 104 ? 7.734 7.374 -18.149 1.00 95.06 104 TRP A N 1
ATOM 862 C CA . TRP A 1 104 ? 8.050 6.475 -17.048 1.00 95.06 104 TRP A CA 1
ATOM 863 C C . TRP A 1 104 ? 6.880 6.351 -16.056 1.00 95.06 104 TRP A C 1
ATOM 865 O O . TRP A 1 104 ? 6.510 5.235 -15.700 1.00 95.06 104 TRP A O 1
ATOM 875 N N . GLY A 1 105 ? 6.242 7.462 -15.672 1.00 93.00 105 GLY A N 1
ATOM 876 C CA . GLY A 1 105 ? 5.050 7.453 -14.817 1.00 93.00 105 GLY A CA 1
ATOM 877 C C . GLY A 1 105 ? 3.860 6.723 -15.451 1.00 93.00 105 GLY A C 1
ATOM 878 O O . GLY A 1 105 ? 3.248 5.876 -14.802 1.00 93.00 105 GLY A O 1
ATOM 879 N N . ASP A 1 106 ? 3.584 6.977 -16.735 1.00 94.06 106 ASP A N 1
ATOM 880 C CA . ASP A 1 106 ? 2.559 6.264 -17.511 1.00 94.06 106 ASP A CA 1
ATOM 881 C C . ASP A 1 106 ? 2.866 4.752 -17.561 1.00 94.06 106 ASP A C 1
ATOM 883 O O . ASP A 1 106 ? 1.978 3.919 -17.387 1.00 94.06 106 ASP A O 1
ATOM 887 N N . GLY A 1 107 ? 4.141 4.382 -17.736 1.00 95.25 107 GLY A N 1
ATOM 888 C CA . GLY A 1 107 ? 4.588 2.988 -17.719 1.00 95.25 107 GLY A CA 1
ATOM 889 C C . GLY A 1 107 ? 4.381 2.290 -16.372 1.00 95.25 107 GLY A C 1
ATOM 890 O O . GLY A 1 107 ? 4.054 1.107 -16.341 1.00 95.25 107 GLY A O 1
ATOM 891 N N . LEU A 1 108 ? 4.518 3.006 -15.252 1.00 94.06 108 LEU A N 1
ATOM 892 C CA . LEU A 1 108 ? 4.257 2.461 -13.915 1.00 94.06 108 LEU A CA 1
ATOM 893 C C . LEU A 1 108 ? 2.762 2.178 -13.692 1.00 94.06 108 LEU A C 1
ATOM 895 O O . LEU A 1 108 ? 2.394 1.166 -13.084 1.00 94.06 108 LEU A O 1
ATOM 899 N N . LEU A 1 109 ? 1.902 3.058 -14.210 1.00 93.88 109 LEU A N 1
ATOM 900 C CA . LEU A 1 109 ? 0.455 2.866 -14.198 1.00 93.88 109 LEU A CA 1
ATOM 901 C C . LEU A 1 109 ? 0.057 1.653 -15.050 1.00 93.88 109 LEU A C 1
ATOM 903 O O . LEU A 1 109 ? -0.698 0.799 -14.585 1.00 93.88 109 LEU A O 1
ATOM 907 N N . GLU A 1 110 ? 0.610 1.549 -16.261 1.00 96.25 110 GLU A N 1
ATOM 908 C CA . GLU A 1 110 ? 0.339 0.424 -17.157 1.00 96.25 110 GLU A CA 1
ATOM 909 C C . GLU A 1 110 ? 0.863 -0.898 -16.579 1.00 96.25 110 GLU A C 1
ATOM 911 O O . GLU A 1 110 ? 0.157 -1.898 -16.633 1.00 96.25 110 GLU A O 1
ATOM 916 N N . LEU A 1 111 ? 2.033 -0.906 -15.925 1.00 96.00 111 LEU A N 1
ATOM 917 C CA . LEU A 1 111 ? 2.534 -2.081 -15.200 1.00 96.00 111 LEU A CA 1
ATOM 918 C C . LEU A 1 111 ? 1.524 -2.559 -14.152 1.00 96.00 111 LEU A C 1
ATOM 920 O O . LEU A 1 111 ? 1.207 -3.745 -14.095 1.00 96.00 111 LEU A O 1
ATOM 924 N N . SER A 1 112 ? 1.001 -1.635 -13.340 1.00 95.25 112 SER A N 1
ATOM 925 C CA . SER A 1 112 ? 0.031 -1.968 -12.287 1.00 95.25 112 SER A CA 1
ATOM 926 C C . SER A 1 112 ? -1.236 -2.592 -12.882 1.00 95.25 112 SER A C 1
ATOM 928 O O . S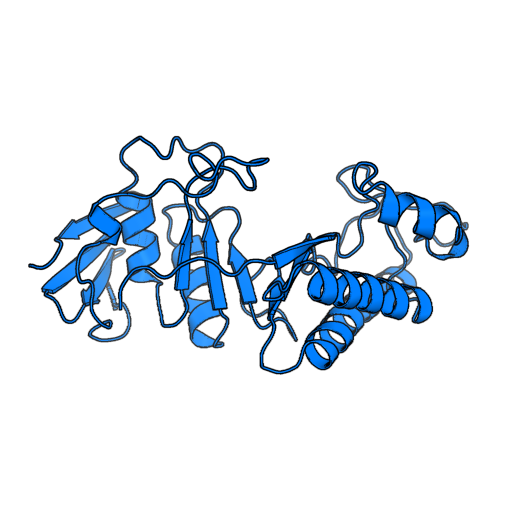ER A 1 112 ? -1.720 -3.615 -12.398 1.00 95.25 112 SER A O 1
ATOM 930 N N . LYS A 1 113 ? -1.727 -2.022 -13.988 1.00 96.25 113 LYS A N 1
ATOM 931 C CA . LYS A 1 113 ? -2.875 -2.536 -14.740 1.00 96.25 113 LYS A CA 1
ATOM 932 C C . LYS A 1 113 ? -2.616 -3.925 -15.325 1.00 96.25 113 LYS A C 1
ATOM 934 O O . LYS A 1 113 ? -3.402 -4.837 -15.085 1.00 96.25 113 LYS A O 1
ATOM 939 N N . GLU A 1 114 ? -1.527 -4.094 -16.073 1.00 97.44 114 GLU A N 1
ATOM 940 C CA . GLU A 1 114 ? -1.148 -5.358 -16.717 1.00 97.44 114 GLU A CA 1
ATOM 941 C C . GLU A 1 114 ? -1.000 -6.491 -15.690 1.00 97.44 114 GLU A C 1
ATOM 943 O O . GLU A 1 114 ? -1.431 -7.619 -15.939 1.00 97.44 114 GLU A O 1
ATOM 948 N N . VAL A 1 115 ? -0.406 -6.194 -14.530 1.00 96.75 115 VAL A N 1
ATOM 949 C CA . VAL A 1 115 ? -0.212 -7.162 -13.447 1.00 96.75 115 VAL A CA 1
ATOM 950 C C . VAL A 1 115 ? -1.536 -7.525 -12.789 1.00 96.75 115 VAL A C 1
ATOM 952 O O . VAL A 1 115 ? -1.843 -8.711 -12.703 1.00 96.75 115 VAL A O 1
ATOM 955 N N . GLN A 1 116 ? -2.339 -6.550 -12.349 1.00 96.12 116 GLN A N 1
ATOM 956 C CA . GLN A 1 116 ? -3.601 -6.861 -11.672 1.00 96.12 116 GLN A CA 1
ATOM 957 C C . GLN A 1 116 ? -4.577 -7.605 -12.592 1.00 96.12 116 GLN A C 1
ATOM 959 O O . GLN A 1 116 ? -5.259 -8.520 -12.132 1.00 96.12 116 GLN A O 1
ATOM 964 N N . LEU A 1 117 ? -4.616 -7.272 -13.887 1.00 96.56 117 LEU A N 1
ATOM 965 C CA . LEU A 1 117 ? -5.412 -8.016 -14.868 1.00 96.56 117 LEU A CA 1
ATOM 966 C C . LEU A 1 117 ? -4.944 -9.469 -15.006 1.00 96.56 117 LEU A C 1
ATOM 968 O O . LEU A 1 117 ? -5.774 -10.367 -15.096 1.00 96.56 117 LEU A O 1
ATOM 972 N N . ALA A 1 118 ? -3.632 -9.716 -14.999 1.00 96.75 118 ALA A N 1
ATOM 973 C CA . ALA A 1 118 ? -3.092 -11.070 -15.098 1.00 96.75 118 ALA A CA 1
ATOM 974 C C . ALA A 1 118 ? -3.228 -11.884 -13.800 1.00 96.75 118 ALA A C 1
ATOM 976 O O . ALA A 1 118 ? -3.256 -13.112 -13.853 1.00 96.75 118 ALA A O 1
ATOM 977 N N . LEU A 1 119 ? -3.305 -11.213 -12.647 1.00 95.31 119 LEU A N 1
ATOM 978 C CA . LEU A 1 119 ? -3.622 -11.830 -11.358 1.00 95.31 119 LEU A CA 1
ATOM 979 C C . LEU A 1 119 ? -5.099 -12.243 -11.262 1.00 95.31 119 LEU A C 1
ATOM 981 O O . LEU A 1 119 ? -5.408 -13.208 -10.568 1.00 95.31 119 LEU A O 1
ATOM 985 N N . GLY A 1 120 ? -5.989 -11.549 -11.976 1.00 93.94 120 GLY A N 1
ATOM 986 C CA . GLY A 1 120 ? -7.425 -11.812 -11.963 1.00 93.94 120 GLY A CA 1
ATOM 987 C C . GLY A 1 120 ? -8.123 -11.272 -10.713 1.00 93.94 120 GLY A C 1
ATOM 988 O O . GLY A 1 120 ? -7.692 -10.286 -10.101 1.00 93.94 120 GLY A O 1
ATOM 989 N N . ASP A 1 121 ? -9.246 -11.895 -10.361 1.00 89.69 121 ASP A N 1
ATOM 990 C CA . ASP A 1 121 ? -10.051 -11.508 -9.198 1.00 89.69 121 ASP A CA 1
ATOM 991 C C . ASP A 1 121 ? -9.642 -12.221 -7.909 1.00 89.69 121 ASP A C 1
ATOM 993 O O . ASP A 1 121 ? -9.805 -11.649 -6.834 1.00 89.69 121 ASP A O 1
ATOM 997 N N . ASP A 1 122 ? -9.014 -13.391 -8.024 1.00 88.50 122 ASP A N 1
ATOM 998 C CA . ASP A 1 122 ? -8.632 -14.224 -6.879 1.00 88.50 122 ASP A CA 1
ATOM 999 C C . ASP A 1 122 ? -7.304 -13.809 -6.232 1.00 88.50 122 ASP A C 1
ATOM 1001 O O . ASP A 1 122 ? -6.942 -14.322 -5.176 1.00 88.50 122 ASP A O 1
ATOM 1005 N N . ARG A 1 123 ? -6.540 -12.911 -6.871 1.00 92.50 123 ARG A N 1
ATOM 1006 C CA . ARG A 1 123 ? -5.206 -12.504 -6.411 1.00 92.50 123 ARG A CA 1
ATOM 1007 C C . ARG A 1 123 ? -5.014 -10.995 -6.412 1.00 92.50 123 ARG A C 1
ATOM 1009 O O . ARG A 1 123 ? -5.594 -10.253 -7.210 1.00 92.50 123 ARG A O 1
ATOM 1016 N N . LEU A 1 124 ? -4.144 -10.541 -5.518 1.00 94.00 124 LEU A N 1
ATOM 1017 C CA . LEU A 1 124 ? -3.999 -9.131 -5.177 1.00 94.00 124 LEU A CA 1
ATOM 1018 C C . LEU A 1 124 ? -2.678 -8.556 -5.695 1.00 94.00 124 LEU A C 1
ATOM 1020 O O . LEU A 1 124 ? -1.595 -9.038 -5.362 1.00 94.00 124 LEU A O 1
ATOM 1024 N N . LEU A 1 125 ? -2.748 -7.475 -6.473 1.00 96.00 125 LEU A N 1
ATOM 1025 C CA . LEU A 1 125 ? -1.639 -6.531 -6.543 1.00 96.00 125 LEU A CA 1
ATOM 1026 C C . LEU A 1 125 ? -1.738 -5.621 -5.322 1.00 96.00 125 LEU A C 1
ATOM 1028 O O . LEU A 1 125 ? -2.750 -4.939 -5.133 1.00 96.00 125 LEU A O 1
ATOM 1032 N N . ILE A 1 126 ? -0.686 -5.617 -4.509 1.00 94.81 126 ILE A N 1
ATOM 1033 C CA . ILE A 1 126 ? -0.618 -4.846 -3.271 1.00 94.81 126 ILE A CA 1
ATOM 1034 C C . ILE A 1 126 ? 0.272 -3.624 -3.497 1.00 94.81 126 ILE A C 1
ATOM 1036 O O . ILE A 1 126 ? 1.430 -3.749 -3.902 1.00 94.81 126 ILE A O 1
ATOM 1040 N N . GLY A 1 127 ? -0.279 -2.437 -3.266 1.00 93.94 127 GLY A N 1
ATOM 1041 C CA . GLY A 1 127 ? 0.429 -1.162 -3.339 1.00 93.94 127 GLY A CA 1
ATOM 1042 C C . GLY A 1 127 ? 0.648 -0.534 -1.966 1.00 93.94 127 GLY A C 1
ATOM 1043 O O . GLY A 1 127 ? 0.415 -1.148 -0.926 1.00 93.94 127 GLY A O 1
ATOM 1044 N N . LYS A 1 128 ? 1.094 0.725 -1.973 1.00 89.81 128 LYS A N 1
ATOM 1045 C CA . LYS A 1 128 ? 1.522 1.444 -0.755 1.00 89.81 128 LYS A CA 1
ATOM 1046 C C . LYS A 1 128 ? 0.634 2.608 -0.336 1.00 89.81 128 LYS A C 1
ATOM 1048 O O . LYS A 1 128 ? 0.957 3.270 0.643 1.00 89.81 128 LYS A O 1
ATOM 1053 N N . VAL A 1 129 ? -0.385 2.934 -1.127 1.00 90.44 129 VAL A N 1
ATOM 1054 C CA . VAL A 1 129 ? -1.286 4.061 -0.857 1.00 90.44 129 VAL A CA 1
ATOM 1055 C C . VAL A 1 129 ? -2.719 3.676 -1.182 1.00 90.44 129 VAL A C 1
ATOM 1057 O O . VAL A 1 129 ? -2.971 2.925 -2.131 1.00 90.44 129 VAL A O 1
ATOM 1060 N N . ALA A 1 130 ? -3.647 4.198 -0.385 1.00 95.00 130 ALA A N 1
ATOM 1061 C CA . ALA A 1 130 ? -5.074 4.033 -0.615 1.00 95.00 130 ALA A CA 1
ATOM 1062 C C . ALA A 1 130 ? -5.494 4.647 -1.962 1.00 95.00 130 ALA A C 1
ATOM 1064 O O . ALA A 1 130 ? -4.920 5.645 -2.407 1.00 95.00 130 ALA A O 1
ATOM 1065 N N . ASN A 1 131 ? -6.511 4.063 -2.599 1.00 94.75 131 ASN A N 1
ATOM 1066 C CA . ASN A 1 131 ? -7.087 4.544 -3.861 1.00 94.75 131 ASN A CA 1
ATOM 1067 C C . ASN A 1 131 ? -6.076 4.650 -5.025 1.00 94.75 131 ASN A C 1
ATOM 1069 O O . ASN A 1 131 ? -6.204 5.482 -5.926 1.00 94.75 131 ASN A O 1
ATOM 1073 N N . GLN A 1 132 ? -5.041 3.805 -5.022 1.00 92.56 132 GLN A N 1
ATOM 1074 C CA . GLN A 1 132 ? -4.148 3.676 -6.169 1.00 92.56 132 GLN A CA 1
ATOM 1075 C C . GLN A 1 132 ? -4.863 2.944 -7.316 1.00 92.56 132 GLN A C 1
ATOM 1077 O O . GLN A 1 132 ? -5.380 1.840 -7.143 1.00 92.56 132 GLN A O 1
ATOM 1082 N N . SER A 1 133 ? -4.845 3.527 -8.516 1.00 92.44 133 SER A N 1
ATOM 1083 C CA . SER A 1 133 ? -5.449 2.915 -9.703 1.00 92.44 133 SER A CA 1
ATOM 1084 C C . SER A 1 133 ? -4.897 1.513 -9.983 1.00 92.44 133 SER A C 1
ATOM 1086 O O . SER A 1 133 ? -3.687 1.290 -9.929 1.00 92.44 133 SER A O 1
ATOM 1088 N N . TYR A 1 134 ? -5.801 0.593 -10.333 1.00 93.38 134 TYR A N 1
ATOM 1089 C CA . TYR A 1 134 ? -5.527 -0.815 -10.660 1.00 93.38 134 TYR A CA 1
ATOM 1090 C C . TYR A 1 134 ? -4.936 -1.665 -9.528 1.00 93.38 134 TYR A C 1
ATOM 1092 O O . TYR A 1 134 ? -4.566 -2.809 -9.763 1.00 93.38 134 TYR A O 1
ATOM 1100 N N . VAL A 1 135 ? -4.857 -1.146 -8.307 1.00 94.12 135 VAL A N 1
ATOM 1101 C CA . VAL A 1 135 ? -4.335 -1.870 -7.148 1.00 94.12 135 VAL A CA 1
ATOM 1102 C C . VAL A 1 135 ? -5.501 -2.257 -6.243 1.00 94.12 135 VAL A C 1
ATOM 1104 O O . VAL A 1 135 ? -6.182 -1.385 -5.704 1.00 94.12 135 VAL A O 1
ATOM 1107 N N . LYS A 1 136 ? -5.734 -3.563 -6.062 1.00 94.94 136 LYS A N 1
ATOM 1108 C CA . LYS A 1 136 ? -6.852 -4.079 -5.248 1.00 94.94 136 LYS A CA 1
ATOM 1109 C C . LYS A 1 136 ? -6.546 -4.180 -3.754 1.00 94.94 136 LYS A C 1
ATOM 1111 O O . LYS A 1 136 ? -7.464 -4.380 -2.963 1.00 94.94 136 LYS A O 1
ATOM 1116 N N . ALA A 1 137 ? -5.283 -4.043 -3.357 1.00 95.31 137 ALA A N 1
ATOM 1117 C CA . ALA A 1 137 ? -4.876 -4.130 -1.963 1.00 95.31 137 ALA A CA 1
ATOM 1118 C C . ALA A 1 137 ? -3.831 -3.075 -1.596 1.00 95.31 137 ALA A C 1
ATOM 1120 O O . ALA A 1 137 ? -2.999 -2.699 -2.417 1.00 95.31 137 ALA A O 1
ATOM 1121 N N . VAL A 1 138 ? -3.826 -2.618 -0.350 1.00 94.75 138 VAL A N 1
ATOM 1122 C CA . VAL A 1 138 ? -2.854 -1.639 0.143 1.00 94.75 138 VAL A CA 1
ATOM 1123 C C . VAL A 1 138 ? -2.254 -2.076 1.469 1.00 94.75 138 VAL A C 1
ATOM 1125 O O . VAL A 1 138 ? -2.960 -2.527 2.368 1.00 94.75 138 VAL A O 1
ATOM 1128 N N . GLN A 1 139 ? -0.945 -1.883 1.603 1.00 92.81 139 GLN A N 1
ATOM 1129 C CA . GLN A 1 139 ? -0.258 -1.932 2.884 1.00 92.81 139 GLN A CA 1
ATOM 1130 C C . GLN A 1 139 ? 0.114 -0.519 3.320 1.00 92.81 139 GLN A C 1
ATOM 1132 O O . GLN A 1 139 ? 0.956 0.147 2.711 1.00 92.81 139 GLN A O 1
ATOM 1137 N N . ILE A 1 140 ? -0.499 -0.069 4.408 1.00 93.75 140 ILE A N 1
ATOM 1138 C CA . ILE A 1 140 ? -0.169 1.192 5.064 1.00 93.75 140 ILE A CA 1
ATOM 1139 C C . ILE A 1 140 ? 1.024 0.897 5.979 1.00 93.75 140 ILE A C 1
ATOM 1141 O O . ILE A 1 140 ? 0.852 0.511 7.132 1.00 93.75 140 ILE A O 1
ATOM 1145 N N . GLU A 1 141 ? 2.242 1.020 5.438 1.00 86.19 141 GLU A N 1
ATOM 1146 C CA . GLU A 1 141 ? 3.484 0.557 6.088 1.00 86.19 141 GLU A CA 1
ATOM 1147 C C . GLU A 1 141 ? 3.857 1.295 7.391 1.00 86.19 141 GLU A C 1
ATOM 1149 O O . GLU A 1 141 ? 4.712 0.848 8.152 1.00 86.19 141 GLU A O 1
ATOM 1154 N N . TYR A 1 142 ? 3.241 2.447 7.642 1.00 91.00 142 TYR A N 1
ATOM 1155 C CA . TYR A 1 142 ? 3.487 3.255 8.834 1.00 91.00 142 TYR A CA 1
ATOM 1156 C C . TYR A 1 142 ? 2.166 3.785 9.378 1.00 91.00 142 TYR A C 1
ATOM 1158 O O . TYR A 1 142 ? 1.917 4.994 9.414 1.00 91.00 142 TYR A O 1
ATOM 1166 N N . PHE A 1 143 ? 1.292 2.864 9.764 1.00 96.31 143 PHE A N 1
ATOM 1167 C CA . PHE A 1 143 ? 0.030 3.192 10.400 1.00 96.31 143 PHE A CA 1
ATOM 1168 C C . PHE A 1 143 ? 0.294 3.735 11.809 1.00 96.31 143 PHE A C 1
ATOM 1170 O O . PHE A 1 143 ? 0.460 2.987 12.767 1.00 96.31 143 PHE A O 1
ATOM 1177 N N . TYR A 1 144 ? 0.378 5.058 11.933 1.00 97.56 144 TYR A N 1
ATOM 1178 C CA . TYR A 1 144 ? 0.481 5.739 13.224 1.00 97.56 144 TYR A CA 1
ATOM 1179 C C . TYR A 1 144 ? -0.897 5.895 13.865 1.00 97.56 144 TYR A C 1
ATOM 1181 O O . TYR A 1 144 ? -1.865 6.158 13.150 1.00 97.56 144 TYR A O 1
ATOM 1189 N N . ALA A 1 145 ? -0.971 5.854 15.194 1.00 97.88 145 ALA A N 1
ATOM 1190 C CA . ALA A 1 145 ? -2.144 6.279 15.952 1.00 97.88 145 ALA A CA 1
ATOM 1191 C C . ALA A 1 145 ? -2.378 7.793 15.782 1.00 97.88 145 ALA A C 1
ATOM 1193 O O . ALA A 1 145 ? -1.940 8.595 16.595 1.00 97.88 145 ALA A O 1
ATOM 1194 N N . ARG A 1 146 ? -2.985 8.208 14.666 1.00 98.12 146 ARG A N 1
ATOM 1195 C CA . ARG A 1 146 ? -3.271 9.613 14.334 1.00 98.12 146 ARG A CA 1
ATOM 1196 C C . ARG A 1 146 ? -4.364 9.715 13.283 1.00 98.12 146 ARG A C 1
ATOM 1198 O O . ARG A 1 146 ? -4.551 8.802 12.480 1.00 98.12 146 ARG A O 1
ATOM 1205 N N . ASN A 1 147 ? -4.996 10.884 13.207 1.00 98.31 147 ASN A N 1
ATOM 1206 C CA . ASN A 1 147 ? -6.123 11.125 12.306 1.00 98.31 147 ASN A CA 1
ATOM 1207 C C . ASN A 1 147 ? -5.829 10.807 10.827 1.00 98.31 147 ASN A C 1
ATOM 1209 O O . ASN A 1 147 ? -6.667 10.235 10.142 1.00 98.31 147 ASN A O 1
ATOM 1213 N N . SER A 1 148 ? -4.638 11.140 10.318 1.00 97.62 148 SER A N 1
ATOM 1214 C CA . SER A 1 148 ? -4.322 10.905 8.902 1.00 97.62 148 SER A CA 1
ATOM 1215 C C . SER A 1 148 ? -4.252 9.423 8.529 1.00 97.62 148 SER A C 1
ATOM 1217 O O . SER A 1 148 ? -4.702 9.069 7.445 1.00 97.62 148 SER A O 1
ATOM 1219 N N . SER A 1 149 ? -3.760 8.554 9.419 1.00 97.88 149 SER A N 1
ATOM 1220 C CA . SER A 1 149 ? -3.747 7.105 9.173 1.00 97.88 149 SER A CA 1
ATOM 1221 C C . SER A 1 149 ? -5.165 6.530 9.182 1.00 97.88 149 SER A C 1
ATOM 1223 O O . SER A 1 149 ? -5.491 5.685 8.355 1.00 97.88 149 SER A O 1
ATOM 1225 N N . ILE A 1 150 ? -6.023 7.024 10.088 1.00 98.38 150 ILE A N 1
ATOM 1226 C CA . ILE A 1 150 ? -7.444 6.651 10.154 1.00 98.38 150 ILE A CA 1
ATOM 1227 C C . ILE A 1 150 ? -8.135 6.995 8.832 1.00 98.38 150 ILE A C 1
ATOM 1229 O O . ILE A 1 150 ? -8.804 6.149 8.245 1.00 98.38 150 ILE A O 1
ATOM 1233 N N . VAL A 1 151 ? -7.941 8.222 8.345 1.00 97.94 151 VAL A N 1
ATOM 1234 C CA . VAL A 1 151 ? -8.544 8.698 7.094 1.00 97.94 151 VAL A CA 1
ATOM 1235 C C . VAL A 1 151 ? -8.021 7.919 5.882 1.00 97.94 151 VAL A C 1
ATOM 1237 O O . VAL A 1 151 ? -8.807 7.586 4.999 1.00 97.94 151 VAL A O 1
ATOM 1240 N N . GLU A 1 152 ? -6.729 7.584 5.834 1.00 97.56 152 GLU A N 1
ATOM 1241 C CA . GLU A 1 152 ? -6.168 6.750 4.760 1.00 97.56 152 GLU A CA 1
ATOM 1242 C C . GLU A 1 152 ? -6.770 5.336 4.754 1.00 97.56 152 GLU A C 1
ATOM 1244 O O . GLU A 1 152 ? -7.161 4.839 3.697 1.00 97.56 152 GLU A O 1
ATOM 1249 N N . LEU A 1 153 ? -6.912 4.714 5.930 1.00 97.88 153 LEU A N 1
ATOM 1250 C CA . LEU A 1 153 ? -7.573 3.416 6.074 1.00 97.88 153 LEU A CA 1
ATOM 1251 C C . LEU A 1 153 ? -9.042 3.480 5.633 1.00 97.88 153 LEU A C 1
ATOM 1253 O O . LEU A 1 153 ? -9.476 2.635 4.854 1.00 97.88 153 LEU A O 1
ATOM 1257 N N . MET A 1 154 ? -9.791 4.498 6.068 1.00 97.69 154 MET A N 1
ATOM 1258 C CA . MET A 1 154 ? -11.183 4.694 5.644 1.00 97.69 154 MET A CA 1
ATOM 1259 C C . MET A 1 154 ? -11.304 4.864 4.131 1.00 97.69 154 MET A C 1
ATOM 1261 O O . MET A 1 154 ? -12.202 4.281 3.532 1.00 97.69 154 MET A O 1
ATOM 1265 N N . LEU A 1 155 ? -10.398 5.621 3.504 1.00 97.62 155 LEU A N 1
ATOM 1266 C CA . LEU A 1 155 ? -10.383 5.786 2.052 1.00 97.62 155 LEU A CA 1
ATOM 1267 C C . LEU A 1 155 ? -10.178 4.444 1.345 1.00 97.62 155 LEU A C 1
ATOM 1269 O O . LEU A 1 155 ? -10.891 4.153 0.391 1.00 97.62 155 LEU A O 1
ATOM 1273 N N . ALA A 1 156 ? -9.230 3.628 1.809 1.00 97.25 156 ALA A N 1
ATOM 1274 C CA . ALA A 1 156 ? -8.978 2.312 1.229 1.00 97.25 156 ALA A CA 1
ATOM 1275 C C . ALA A 1 156 ? -10.193 1.377 1.370 1.00 97.25 156 ALA A C 1
ATOM 1277 O O . ALA A 1 156 ? -10.559 0.691 0.416 1.00 97.25 156 ALA A O 1
ATOM 1278 N N . VAL A 1 157 ? -10.853 1.399 2.532 1.00 96.19 157 VAL A N 1
ATOM 1279 C CA . VAL A 1 157 ? -12.094 0.650 2.783 1.00 96.19 157 VAL A CA 1
ATOM 1280 C C . VAL A 1 157 ? -13.223 1.111 1.858 1.00 96.19 157 VAL A C 1
ATOM 1282 O O . VAL A 1 157 ? -13.895 0.271 1.264 1.00 96.19 157 VAL A O 1
ATOM 1285 N N . GLU A 1 158 ? -13.417 2.422 1.708 1.00 96.31 158 GLU A N 1
ATOM 1286 C CA . GLU A 1 158 ? -14.479 3.010 0.879 1.00 96.31 158 GLU A CA 1
ATOM 1287 C C . GLU A 1 158 ? -14.352 2.599 -0.592 1.00 96.31 158 GLU A C 1
ATOM 1289 O O . GLU A 1 158 ? -15.341 2.269 -1.243 1.00 96.31 158 GLU A O 1
ATOM 1294 N N . VAL A 1 159 ? -13.124 2.549 -1.115 1.00 96.00 159 VAL A N 1
ATOM 1295 C CA . VAL A 1 159 ? -12.866 2.120 -2.500 1.00 96.00 159 VAL A CA 1
ATOM 1296 C C . VAL A 1 159 ? -12.756 0.596 -2.655 1.00 96.00 159 VAL A C 1
ATOM 1298 O O . VAL A 1 159 ? -12.406 0.109 -3.730 1.00 96.00 159 VAL A O 1
ATOM 1301 N N . GLY A 1 160 ? -13.058 -0.168 -1.600 1.00 94.50 160 GLY A N 1
ATOM 1302 C CA . GLY A 1 160 ? -13.130 -1.629 -1.630 1.00 94.50 160 GLY A CA 1
ATOM 1303 C C . GLY A 1 160 ? -11.778 -2.341 -1.694 1.00 94.50 160 GLY A C 1
ATOM 1304 O O . GLY A 1 160 ? -11.721 -3.483 -2.152 1.00 94.50 160 GLY A O 1
ATOM 1305 N N . GLN A 1 161 ? -10.691 -1.694 -1.264 1.00 95.31 161 GLN A N 1
ATOM 1306 C CA . GLN A 1 161 ? -9.381 -2.337 -1.196 1.00 95.31 161 GLN A CA 1
ATOM 1307 C C . GLN A 1 161 ? -9.284 -3.284 0.004 1.00 95.31 161 GLN A C 1
ATOM 1309 O O . GLN A 1 161 ? -9.802 -3.011 1.086 1.00 95.31 161 GLN A O 1
ATOM 1314 N N . VAL A 1 162 ? -8.542 -4.378 -0.172 1.00 95.31 162 VAL A N 1
ATOM 1315 C CA . VAL A 1 162 ? -8.018 -5.167 0.951 1.00 95.31 162 VAL A CA 1
ATOM 1316 C C . VAL A 1 162 ? -6.917 -4.352 1.630 1.00 95.31 162 VAL A C 1
ATOM 1318 O O . VAL A 1 162 ? -6.030 -3.841 0.947 1.00 95.31 162 VAL A O 1
ATOM 1321 N N . VAL A 1 163 ? -6.946 -4.209 2.955 1.00 95.19 163 VAL A N 1
ATOM 1322 C CA . VAL A 1 163 ? -6.028 -3.301 3.661 1.00 95.19 163 VAL A CA 1
ATOM 1323 C C . VAL A 1 163 ? -5.237 -4.023 4.727 1.00 95.19 163 VAL A C 1
ATOM 1325 O O . VAL A 1 163 ? -5.822 -4.580 5.646 1.00 95.19 163 VAL A O 1
ATOM 1328 N N . GLN A 1 164 ? -3.916 -3.909 4.682 1.00 93.19 164 GLN A N 1
ATOM 1329 C CA . GLN A 1 164 ? -3.066 -4.159 5.837 1.00 93.19 164 GLN A CA 1
ATOM 1330 C C . GLN A 1 164 ? -2.603 -2.825 6.431 1.00 93.19 164 GLN A C 1
ATOM 1332 O O . GLN A 1 164 ? -1.798 -2.112 5.834 1.00 93.19 164 GLN A O 1
ATOM 1337 N N . ALA A 1 165 ? -3.066 -2.502 7.633 1.00 95.06 165 ALA A N 1
ATOM 1338 C CA . ALA A 1 165 ? -2.528 -1.414 8.438 1.00 95.06 165 ALA A CA 1
ATOM 1339 C C . ALA A 1 165 ? -1.386 -1.953 9.302 1.00 95.06 165 ALA A C 1
ATOM 1341 O O . ALA A 1 165 ? -1.621 -2.766 10.195 1.00 95.06 165 ALA A O 1
ATOM 1342 N N . HIS A 1 166 ? -0.155 -1.519 9.034 1.00 93.75 166 HIS A N 1
ATOM 1343 C CA . HIS A 1 166 ? 1.016 -2.009 9.749 1.00 93.75 166 HIS A CA 1
ATOM 1344 C C . HIS A 1 166 ? 1.629 -0.906 10.611 1.00 93.75 166 HIS A C 1
ATOM 1346 O O . HIS A 1 166 ? 2.019 0.155 10.117 1.00 93.75 166 HIS A O 1
ATOM 1352 N N . VAL A 1 167 ? 1.728 -1.161 11.911 1.00 94.38 167 VAL A N 1
ATOM 1353 C CA . VAL A 1 167 ? 2.370 -0.271 12.883 1.00 94.38 167 VAL A CA 1
ATOM 1354 C C . VAL A 1 167 ? 3.854 -0.089 12.517 1.00 94.38 167 VAL A C 1
ATOM 1356 O O . VAL A 1 167 ? 4.483 -1.042 12.062 1.00 94.38 167 VAL A O 1
ATOM 1359 N N . PRO A 1 168 ? 4.463 1.100 12.682 1.00 93.25 168 PRO A N 1
ATOM 1360 C CA . PRO A 1 168 ? 5.882 1.286 12.391 1.00 93.25 168 PRO A CA 1
ATOM 1361 C C . PRO A 1 168 ? 6.759 0.244 13.094 1.00 93.25 168 PRO A C 1
ATOM 1363 O O . PRO A 1 168 ? 6.634 0.055 14.297 1.00 93.25 168 PRO A O 1
ATOM 1366 N N . ILE A 1 169 ? 7.710 -0.355 12.374 1.00 90.31 169 ILE A N 1
ATOM 1367 C CA . ILE A 1 169 ? 8.607 -1.402 12.911 1.00 90.31 169 ILE A CA 1
ATOM 1368 C C . ILE A 1 169 ? 9.487 -0.950 14.090 1.00 90.31 169 ILE A C 1
ATOM 1370 O O . ILE A 1 169 ? 10.136 -1.764 14.733 1.00 90.31 169 ILE A O 1
ATOM 1374 N N . THR A 1 170 ? 9.569 0.358 14.339 1.00 90.81 170 THR A N 1
ATOM 1375 C CA . THR A 1 170 ? 10.271 0.934 15.493 1.00 90.81 170 THR A CA 1
ATOM 1376 C C . THR A 1 170 ? 9.434 0.894 16.769 1.00 90.81 170 THR A C 1
ATOM 1378 O O . THR A 1 170 ? 9.961 1.171 17.841 1.00 90.81 170 THR A O 1
ATOM 1381 N N . GLN A 1 171 ? 8.131 0.621 16.661 1.00 91.88 171 GLN A N 1
ATOM 1382 C CA . GLN A 1 171 ? 7.255 0.436 17.808 1.00 91.88 171 GLN A CA 1
ATOM 1383 C C . GLN A 1 171 ? 7.551 -0.921 18.441 1.00 91.88 171 GLN A C 1
ATOM 1385 O O . GLN A 1 171 ? 7.531 -1.946 17.762 1.00 91.88 171 GLN A O 1
ATOM 1390 N N . ASN A 1 172 ? 7.766 -0.935 19.755 1.00 90.50 172 ASN A N 1
ATOM 1391 C CA . ASN A 1 172 ? 7.769 -2.186 20.491 1.00 90.50 172 ASN A CA 1
ATOM 1392 C C . ASN A 1 172 ? 6.331 -2.704 20.571 1.00 90.50 172 ASN A C 1
ATOM 1394 O O . ASN A 1 172 ? 5.474 -2.118 21.234 1.00 90.50 172 ASN A O 1
ATOM 1398 N N . CYS A 1 173 ? 6.071 -3.790 19.857 1.00 89.19 173 CYS A N 1
ATOM 1399 C CA . CYS A 1 173 ? 4.755 -4.403 19.786 1.00 89.19 173 CYS A CA 1
ATOM 1400 C C . CYS A 1 173 ? 4.448 -5.309 20.984 1.00 89.19 173 CYS A C 1
ATOM 1402 O O . CYS A 1 173 ? 3.339 -5.817 21.043 1.00 89.19 173 CYS A O 1
ATOM 1404 N N . HIS A 1 174 ? 5.358 -5.488 21.944 1.00 87.94 174 HIS A N 1
ATOM 1405 C CA . HIS A 1 174 ? 5.032 -6.122 23.228 1.00 87.94 174 HIS A CA 1
ATOM 1406 C C . HIS A 1 174 ? 4.460 -5.138 24.257 1.00 87.94 174 HIS A C 1
ATOM 1408 O O . HIS A 1 174 ? 3.830 -5.572 25.218 1.00 87.94 174 HIS A O 1
ATOM 1414 N N . ASP A 1 175 ? 4.654 -3.834 24.046 1.00 92.19 175 ASP A N 1
ATOM 1415 C CA . ASP A 1 175 ? 4.112 -2.791 24.917 1.00 92.19 175 ASP A CA 1
ATOM 1416 C C . ASP A 1 175 ? 2.630 -2.520 24.605 1.00 92.19 175 ASP A C 1
ATOM 1418 O O . ASP A 1 175 ? 2.043 -3.093 23.676 1.00 92.19 175 ASP A O 1
ATOM 1422 N N . ASP A 1 176 ? 2.028 -1.618 25.382 1.00 93.44 176 ASP A N 1
ATOM 1423 C CA . ASP A 1 176 ? 0.684 -1.105 25.131 1.00 93.44 176 ASP A CA 1
ATOM 1424 C C . ASP A 1 176 ? 0.623 -0.368 23.782 1.00 93.44 176 ASP A C 1
ATOM 1426 O O . ASP A 1 176 ? 1.319 0.625 23.549 1.00 93.44 176 ASP A O 1
ATOM 1430 N N . ILE A 1 177 ? -0.243 -0.854 22.892 1.00 94.81 177 ILE A N 1
ATOM 1431 C CA . ILE A 1 177 ? -0.521 -0.242 21.591 1.00 94.81 177 ILE A CA 1
ATOM 1432 C C . ILE A 1 177 ? -1.986 0.175 21.438 1.00 94.81 177 ILE A C 1
ATOM 1434 O O . ILE A 1 177 ? -2.434 0.383 20.309 1.00 94.81 177 ILE A O 1
ATOM 1438 N N . THR A 1 178 ? -2.735 0.312 22.533 1.00 97.00 178 THR A N 1
ATOM 1439 C CA . THR A 1 178 ? -4.179 0.606 22.525 1.00 97.00 178 THR A CA 1
ATOM 1440 C C . THR A 1 178 ? -4.520 1.778 21.602 1.00 97.00 178 THR A C 1
ATOM 1442 O O . THR A 1 178 ? -5.515 1.749 20.883 1.00 97.00 178 THR A O 1
ATOM 1445 N N . ASN A 1 179 ? -3.660 2.800 21.536 1.00 98.31 179 ASN A N 1
ATOM 1446 C CA . ASN A 1 179 ? -3.845 3.942 20.636 1.00 98.31 179 ASN A CA 1
ATOM 1447 C C . ASN A 1 179 ? -3.848 3.545 19.145 1.00 98.31 179 ASN A C 1
ATOM 1449 O O . ASN A 1 179 ? -4.625 4.094 18.362 1.00 98.31 179 ASN A O 1
ATOM 1453 N N . PHE A 1 180 ? -2.997 2.599 18.738 1.00 97.88 180 PHE A N 1
ATOM 1454 C CA . PHE A 1 180 ? -2.945 2.086 17.366 1.00 97.88 180 PHE A CA 1
ATOM 1455 C C . PHE A 1 180 ? -4.144 1.195 17.057 1.00 97.88 180 PHE A C 1
ATOM 1457 O O . PHE A 1 180 ? -4.747 1.350 15.997 1.00 97.88 180 PHE A O 1
ATOM 1464 N N . GLU A 1 181 ? -4.510 0.308 17.983 1.00 97.31 181 GLU A N 1
ATOM 1465 C CA . GLU A 1 181 ? -5.685 -0.559 17.846 1.00 97.31 181 GLU A CA 1
ATOM 1466 C C . GLU A 1 181 ? -6.964 0.269 17.751 1.00 97.31 181 GLU A C 1
ATOM 1468 O O . GLU A 1 181 ? -7.774 0.051 16.856 1.00 97.31 181 GLU A O 1
ATOM 1473 N N . ALA A 1 182 ? -7.117 1.285 18.601 1.00 98.50 182 ALA A N 1
ATOM 1474 C CA . ALA A 1 182 ? -8.263 2.178 18.570 1.00 98.50 182 ALA A CA 1
ATOM 1475 C C . ALA A 1 182 ? -8.328 2.926 17.234 1.00 98.50 182 ALA A C 1
ATOM 1477 O O . ALA A 1 182 ? -9.357 2.894 16.563 1.00 98.50 182 ALA A O 1
ATOM 1478 N N . ALA A 1 183 ? -7.220 3.536 16.793 1.00 98.69 183 ALA A N 1
ATOM 1479 C CA . ALA A 1 183 ? -7.154 4.198 15.491 1.00 98.69 183 ALA A CA 1
ATOM 1480 C C . ALA A 1 183 ? -7.509 3.240 14.339 1.00 98.69 183 ALA A C 1
ATOM 1482 O O . ALA A 1 183 ? -8.276 3.602 13.443 1.00 98.69 183 ALA A O 1
ATOM 1483 N N . PHE A 1 184 ? -6.999 2.007 14.371 1.00 98.19 184 PHE A N 1
ATOM 1484 C CA . PHE A 1 184 ? -7.335 0.982 13.389 1.00 98.19 184 PHE A CA 1
ATOM 1485 C C . PHE A 1 184 ? -8.828 0.650 13.416 1.00 98.19 184 PHE A C 1
ATOM 1487 O O . PHE A 1 184 ? -9.479 0.740 12.380 1.00 98.19 184 PHE A O 1
ATOM 1494 N N . LEU A 1 185 ? -9.402 0.345 14.582 1.00 98.19 185 LEU A N 1
ATOM 1495 C CA . LEU A 1 185 ? -10.814 -0.015 14.731 1.00 98.19 185 LEU A CA 1
ATOM 1496 C C . LEU A 1 185 ? -11.768 1.122 14.330 1.00 98.19 185 LEU A C 1
ATOM 1498 O O . LEU A 1 185 ? -12.851 0.854 13.809 1.00 98.19 185 LEU A O 1
ATOM 1502 N N . ILE A 1 186 ? -11.374 2.388 14.503 1.00 98.62 186 ILE A N 1
ATOM 1503 C CA . ILE A 1 186 ? -12.136 3.527 13.973 1.00 98.62 186 ILE A CA 1
ATOM 1504 C C . ILE A 1 186 ? -12.235 3.448 12.439 1.00 98.62 186 ILE A C 1
ATOM 1506 O O . ILE A 1 186 ? -13.322 3.629 11.884 1.00 98.62 186 ILE A O 1
ATOM 1510 N N . GLY A 1 187 ? -11.126 3.181 11.742 1.00 97.12 187 GLY A N 1
ATOM 1511 C CA . GLY A 1 187 ? -11.087 3.142 10.276 1.00 97.12 187 GLY A CA 1
ATOM 1512 C C . GLY A 1 187 ? -11.475 1.801 9.650 1.00 97.12 187 GLY A C 1
ATOM 1513 O O . GLY A 1 187 ? -11.847 1.770 8.479 1.00 97.12 187 GLY A O 1
ATOM 1514 N N . ALA A 1 188 ? -11.415 0.709 10.412 1.00 95.75 188 ALA A N 1
ATOM 1515 C CA . ALA A 1 188 ? -11.528 -0.647 9.896 1.00 95.75 188 ALA A CA 1
ATOM 1516 C C . ALA A 1 188 ? -12.877 -0.921 9.214 1.00 95.75 188 ALA A C 1
ATOM 1518 O O . ALA A 1 188 ? -13.952 -0.491 9.652 1.00 95.75 188 ALA A O 1
ATOM 1519 N N . GLY A 1 189 ? -12.802 -1.692 8.134 1.00 92.62 189 GLY A N 1
ATOM 1520 C CA . GLY A 1 189 ? -13.940 -2.223 7.400 1.00 92.62 189 GLY A CA 1
ATOM 1521 C C . GLY A 1 189 ? -13.766 -3.704 7.087 1.00 92.62 189 GLY A C 1
ATOM 1522 O O . GLY A 1 189 ? -12.949 -4.407 7.684 1.00 92.62 189 GLY A O 1
ATOM 1523 N N . LYS A 1 190 ? -14.556 -4.197 6.130 1.00 90.25 190 LYS A N 1
ATOM 1524 C CA . LYS A 1 190 ? -14.382 -5.556 5.608 1.00 90.25 190 LYS A CA 1
ATOM 1525 C C . LYS A 1 190 ? -12.989 -5.676 4.972 1.00 90.25 190 LYS A C 1
ATOM 1527 O O . LYS A 1 190 ? -12.563 -4.756 4.285 1.00 90.25 190 LYS A O 1
ATOM 1532 N N . TYR A 1 191 ? -12.305 -6.800 5.197 1.00 91.81 191 TYR A N 1
ATOM 1533 C CA . TYR A 1 191 ? -10.947 -7.061 4.691 1.00 91.81 191 TYR A CA 1
ATOM 1534 C C . TYR A 1 191 ? 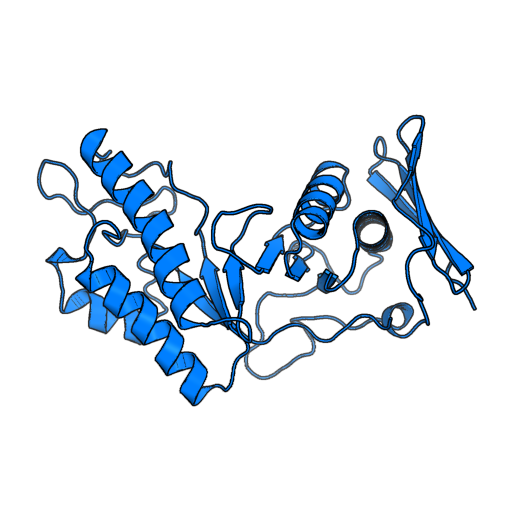-9.888 -6.039 5.143 1.00 91.81 191 TYR A C 1
ATOM 1536 O O . TYR A 1 191 ? -8.932 -5.759 4.420 1.00 91.81 191 TYR A O 1
ATOM 1544 N N . SER A 1 192 ? -10.056 -5.475 6.341 1.00 93.62 192 SER A N 1
ATOM 1545 C CA . SER A 1 192 ? -9.014 -4.711 7.029 1.00 93.62 192 SER A CA 1
ATOM 1546 C C . SER A 1 192 ? -8.277 -5.609 8.019 1.00 93.62 192 SER A C 1
ATOM 1548 O O . SER A 1 192 ? -8.899 -6.261 8.857 1.00 93.62 192 SER A O 1
ATOM 1550 N N . TYR A 1 193 ? -6.955 -5.599 7.944 1.00 92.38 193 TYR A N 1
ATOM 1551 C CA . TYR A 1 193 ? -6.050 -6.406 8.745 1.00 92.38 193 TYR A CA 1
ATOM 1552 C C . TYR A 1 193 ? -5.093 -5.485 9.492 1.00 92.38 193 TYR A C 1
ATOM 1554 O O . TYR A 1 193 ? -4.589 -4.512 8.926 1.00 92.38 193 TYR A O 1
ATOM 1562 N N . PHE A 1 194 ? -4.833 -5.799 10.755 1.00 92.75 194 PHE A N 1
ATOM 1563 C CA . PHE A 1 194 ? -3.920 -5.048 11.605 1.00 92.75 194 PHE A CA 1
ATOM 1564 C C . PHE A 1 194 ? -2.640 -5.850 11.822 1.00 92.75 194 PHE A C 1
ATOM 1566 O O . PHE A 1 194 ? -2.697 -7.047 12.091 1.00 92.75 194 PHE A O 1
ATOM 1573 N N . GLY A 1 195 ? -1.487 -5.201 11.685 1.00 89.69 195 GLY A N 1
ATOM 1574 C CA . GLY A 1 195 ? -0.182 -5.820 11.880 1.00 89.69 195 GLY A CA 1
ATOM 1575 C C . GLY A 1 195 ? 0.708 -4.983 12.788 1.00 89.69 195 GLY A C 1
ATOM 1576 O O . GLY A 1 195 ? 0.792 -3.765 12.639 1.00 89.69 195 GLY A O 1
ATOM 1577 N N . CYS A 1 196 ? 1.402 -5.647 13.708 1.00 90.06 196 CYS A N 1
ATOM 1578 C CA . CYS A 1 196 ? 2.438 -5.056 14.547 1.00 90.06 196 CYS A CA 1
ATOM 1579 C C . CYS A 1 196 ? 3.590 -6.059 14.654 1.00 90.06 196 CYS A C 1
ATOM 1581 O O . CYS A 1 196 ? 3.365 -7.210 15.030 1.00 90.06 196 CYS A O 1
ATOM 1583 N N . GLY A 1 197 ? 4.803 -5.629 14.323 1.00 88.25 197 GLY A N 1
ATOM 1584 C CA . GLY A 1 197 ? 5.991 -6.473 14.332 1.00 88.25 197 GLY A CA 1
ATOM 1585 C C . GLY A 1 197 ? 7.018 -5.996 13.313 1.00 88.25 197 GLY A C 1
ATOM 1586 O O . GLY A 1 197 ? 7.038 -4.822 12.937 1.00 88.25 197 GLY A O 1
ATOM 1587 N N . ILE A 1 198 ? 7.882 -6.901 12.866 1.00 85.44 198 ILE A N 1
ATOM 1588 C CA . ILE A 1 198 ? 8.815 -6.666 11.758 1.00 85.44 198 ILE A CA 1
ATOM 1589 C C . ILE A 1 198 ? 8.235 -7.152 10.421 1.00 85.44 198 ILE A C 1
ATOM 1591 O O . ILE A 1 198 ? 7.369 -8.008 10.376 1.00 85.44 198 ILE A O 1
ATOM 1595 N N . TRP A 1 199 ? 8.736 -6.645 9.292 1.00 79.19 199 TRP A N 1
ATOM 1596 C CA . TRP A 1 199 ? 8.166 -6.962 7.968 1.00 79.19 199 TRP A CA 1
ATOM 1597 C C . TRP A 1 199 ? 8.237 -8.434 7.562 1.00 79.19 199 TRP A C 1
ATOM 1599 O O . TRP A 1 199 ? 7.429 -8.902 6.765 1.00 79.19 199 TRP A O 1
ATOM 1609 N N . SER A 1 200 ? 9.261 -9.134 8.034 1.00 69.31 200 SER A N 1
ATOM 1610 C CA . SER A 1 200 ? 9.515 -10.521 7.678 1.00 69.31 200 SER A CA 1
ATOM 1611 C C . SER A 1 200 ? 10.436 -11.149 8.702 1.00 69.31 200 SER A C 1
ATOM 1613 O O . SER A 1 200 ? 11.421 -10.528 9.110 1.00 69.31 200 SER A O 1
ATOM 1615 N N . THR A 1 201 ? 10.192 -12.408 9.011 1.00 56.50 201 THR A N 1
ATOM 1616 C CA . THR A 1 201 ? 11.102 -13.260 9.763 1.00 56.50 201 THR A CA 1
ATOM 1617 C C . THR A 1 201 ? 11.507 -14.438 8.886 1.00 56.50 201 THR A C 1
ATOM 1619 O O . THR A 1 201 ? 10.654 -15.107 8.302 1.00 56.50 201 THR A O 1
ATOM 1622 N N . PRO A 1 202 ? 12.808 -14.728 8.749 1.00 53.16 202 PRO A N 1
ATOM 1623 C CA . PRO A 1 202 ? 13.227 -16.016 8.232 1.00 53.16 202 PRO A CA 1
ATOM 1624 C C . PRO A 1 202 ? 12.829 -17.087 9.256 1.00 53.16 202 PRO A C 1
ATOM 1626 O O . PRO A 1 202 ? 13.425 -17.161 10.323 1.00 53.16 202 PRO A O 1
ATOM 1629 N N . ASN A 1 203 ? 11.839 -17.915 8.918 1.00 49.19 203 ASN A N 1
ATOM 1630 C CA . ASN A 1 203 ? 11.495 -19.163 9.615 1.00 49.19 203 ASN A CA 1
ATOM 1631 C C . ASN A 1 203 ? 10.931 -19.056 11.051 1.00 49.19 203 ASN A C 1
ATOM 1633 O O . ASN A 1 203 ? 10.837 -20.087 11.713 1.00 49.19 203 ASN A O 1
ATOM 1637 N N . GLU A 1 204 ? 10.537 -17.872 11.537 1.00 54.44 204 GLU A N 1
ATOM 1638 C CA . GLU A 1 204 ? 9.977 -17.712 12.894 1.00 54.44 204 GLU A CA 1
ATOM 1639 C C . GLU A 1 204 ? 8.851 -16.672 12.947 1.00 54.44 204 GLU A C 1
ATOM 1641 O O . GLU A 1 204 ? 9.105 -15.475 12.944 1.00 54.44 204 GLU A O 1
ATOM 1646 N N . ASP A 1 205 ? 7.591 -17.082 13.063 1.00 58.03 205 ASP A N 1
ATOM 1647 C CA . ASP A 1 205 ? 6.443 -16.155 13.000 1.00 58.03 205 ASP A CA 1
ATOM 1648 C C . ASP A 1 205 ? 6.283 -15.242 14.237 1.00 58.03 205 ASP A C 1
ATOM 1650 O O . ASP A 1 205 ? 5.399 -14.388 14.277 1.00 58.03 205 ASP A O 1
ATOM 1654 N N . THR A 1 206 ? 7.150 -15.371 15.245 1.00 64.31 206 THR A N 1
ATOM 1655 C CA . THR A 1 206 ? 7.002 -14.719 16.560 1.00 64.31 206 THR A CA 1
ATOM 1656 C C . THR A 1 206 ? 7.174 -13.203 16.536 1.00 64.31 206 THR A C 1
ATOM 1658 O O . THR A 1 206 ? 6.609 -12.520 17.385 1.00 64.31 206 THR A O 1
ATOM 1661 N N . ASN A 1 207 ? 7.927 -12.667 15.571 1.00 71.69 207 ASN A N 1
ATOM 1662 C CA . ASN A 1 207 ? 8.258 -11.239 15.532 1.00 71.69 207 ASN A CA 1
ATOM 1663 C C . ASN A 1 207 ? 7.600 -10.480 14.377 1.00 71.69 207 ASN A C 1
ATOM 1665 O O . ASN A 1 207 ? 7.525 -9.254 14.439 1.00 71.69 207 ASN A O 1
ATOM 1669 N N . ALA A 1 208 ? 7.162 -11.165 13.314 1.00 70.69 208 ALA A N 1
ATOM 1670 C CA . ALA A 1 208 ? 6.625 -10.487 12.136 1.00 70.69 208 ALA A CA 1
ATOM 1671 C C . ALA A 1 208 ? 5.215 -9.930 12.383 1.00 70.69 208 ALA A C 1
ATOM 1673 O O . ALA A 1 208 ? 4.915 -8.792 12.032 1.00 70.69 208 ALA A O 1
ATOM 1674 N N . PHE A 1 209 ? 4.381 -10.711 13.074 1.00 78.62 209 PHE A N 1
ATOM 1675 C CA . PHE A 1 209 ? 3.031 -10.325 13.472 1.00 78.62 209 PHE A CA 1
ATOM 1676 C C . PHE A 1 209 ? 2.767 -10.810 14.888 1.00 78.62 209 PHE A C 1
ATOM 1678 O O . PHE A 1 209 ? 2.285 -11.920 15.104 1.00 78.62 209 PHE A O 1
ATOM 1685 N N . ILE A 1 210 ? 3.109 -9.970 15.861 1.00 84.69 210 ILE A N 1
ATOM 1686 C CA . ILE A 1 210 ? 2.931 -10.297 17.273 1.00 84.69 210 ILE A CA 1
ATOM 1687 C C . ILE A 1 210 ? 1.429 -10.392 17.557 1.00 84.69 210 ILE A C 1
ATOM 1689 O O . ILE A 1 210 ? 0.705 -9.390 17.526 1.00 84.69 210 ILE A O 1
ATOM 1693 N N . TRP A 1 211 ? 0.969 -11.623 17.794 1.00 86.19 211 TRP A N 1
ATOM 1694 C CA . TRP A 1 211 ? -0.411 -11.916 18.164 1.00 86.19 211 TRP A CA 1
ATOM 1695 C C . TRP A 1 211 ? -0.688 -11.453 19.591 1.00 86.19 211 TRP A C 1
ATOM 1697 O O . TRP A 1 211 ? 0.169 -11.591 20.469 1.00 86.19 211 TRP A O 1
ATOM 1707 N N . ARG A 1 212 ? -1.896 -10.942 19.835 1.00 85.44 212 ARG A N 1
ATOM 1708 C CA . ARG A 1 212 ? -2.337 -10.547 21.171 1.00 85.44 212 ARG A CA 1
ATOM 1709 C C . ARG A 1 212 ? -3.676 -11.173 21.545 1.00 85.44 212 ARG A C 1
ATOM 1711 O O . ARG A 1 212 ? -4.507 -11.360 20.658 1.00 85.44 212 ARG A O 1
ATOM 1718 N N . PRO A 1 213 ? -3.928 -11.415 22.845 1.00 88.75 213 PRO A N 1
ATOM 1719 C CA . PRO A 1 213 ? -5.198 -11.970 23.313 1.00 88.75 213 PRO A CA 1
ATOM 1720 C C . PRO A 1 213 ? -6.431 -11.141 22.926 1.00 88.75 213 PRO A C 1
ATOM 1722 O O . PRO A 1 213 ? -7.522 -11.682 22.768 1.00 88.75 213 PRO A O 1
ATOM 1725 N N . GLU A 1 214 ? -6.295 -9.822 22.771 1.00 88.31 214 GLU A N 1
ATOM 1726 C CA . GLU A 1 214 ? -7.386 -8.942 22.348 1.00 88.31 214 GLU A CA 1
ATOM 1727 C C . GLU A 1 214 ? -7.903 -9.290 20.947 1.00 88.31 214 GLU A C 1
ATOM 1729 O O . GLU A 1 214 ? -9.078 -9.067 20.655 1.00 88.31 214 GLU A O 1
ATOM 1734 N N . TYR A 1 215 ? -7.061 -9.880 20.095 1.00 88.62 215 TYR A N 1
ATOM 1735 C CA . TYR A 1 215 ? -7.414 -10.235 18.720 1.00 88.62 215 TYR A CA 1
ATOM 1736 C C . TYR A 1 215 ? -8.358 -11.441 18.639 1.00 88.62 215 TYR A C 1
ATOM 1738 O O . TYR A 1 215 ? -9.070 -11.597 17.644 1.00 88.62 215 TYR A O 1
ATOM 1746 N N . ASP A 1 216 ? -8.410 -12.246 19.705 1.00 89.19 216 ASP A N 1
ATOM 1747 C CA . ASP A 1 216 ? -9.304 -13.398 19.840 1.00 89.19 216 ASP A CA 1
ATOM 1748 C C . ASP A 1 216 ? -10.706 -13.005 20.338 1.00 89.19 216 ASP A C 1
ATOM 1750 O O . ASP A 1 216 ? -11.633 -13.821 20.322 1.00 89.19 216 ASP A O 1
ATOM 1754 N N . LYS A 1 217 ? -10.901 -11.752 20.774 1.00 89.94 217 LYS A N 1
ATOM 1755 C CA . LYS A 1 217 ? -12.199 -11.276 21.266 1.00 89.94 217 LYS A CA 1
ATOM 1756 C C . LYS A 1 217 ? -13.211 -11.168 20.118 1.00 89.94 217 LYS A C 1
ATOM 1758 O O . LYS A 1 217 ? -12.872 -10.695 19.026 1.00 89.94 217 LYS A O 1
ATOM 1763 N N . PRO A 1 218 ? -14.483 -11.547 20.335 1.00 90.19 218 PRO A N 1
ATOM 1764 C CA . PRO A 1 218 ? -15.499 -11.450 19.300 1.00 90.19 218 PRO A CA 1
ATOM 1765 C C . PRO A 1 218 ? -15.820 -9.976 19.032 1.00 90.19 218 PRO A C 1
ATOM 1767 O O . PRO A 1 218 ? -16.582 -9.347 19.748 1.00 90.19 218 PRO A O 1
ATOM 1770 N N . LEU A 1 219 ? -15.240 -9.396 17.979 1.00 92.81 219 LEU A N 1
ATOM 1771 C CA . LEU A 1 219 ? 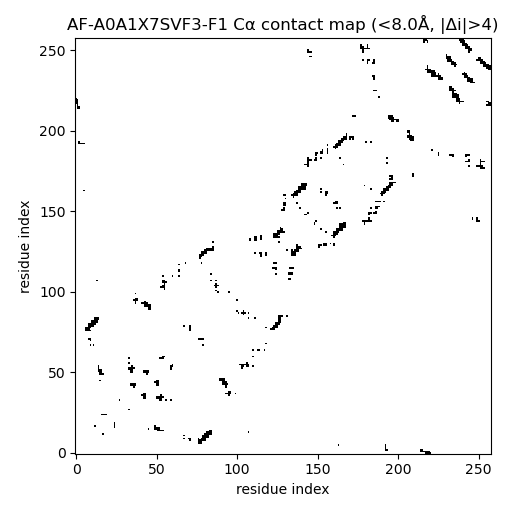-15.485 -7.989 17.645 1.00 92.81 219 LEU A CA 1
ATOM 1772 C C . LEU A 1 219 ? -16.874 -7.776 17.021 1.00 92.81 219 LEU A C 1
ATOM 1774 O O . LEU A 1 219 ? -17.549 -6.787 17.286 1.00 92.81 219 LEU A O 1
ATOM 1778 N N . GLY A 1 220 ? -17.317 -8.712 16.178 1.00 91.56 220 GLY A N 1
ATOM 1779 C CA . GLY A 1 220 ? -18.526 -8.550 15.362 1.00 91.56 220 GLY A CA 1
ATOM 1780 C C . GLY A 1 220 ? -18.323 -7.710 14.099 1.00 91.56 220 GLY A C 1
ATOM 1781 O O . GLY A 1 220 ? -17.197 -7.431 13.698 1.00 91.56 220 GLY A O 1
ATOM 1782 N N . ALA A 1 221 ? -19.415 -7.401 13.400 1.00 92.50 221 ALA A N 1
ATOM 1783 C CA . ALA A 1 221 ? -19.436 -6.365 12.365 1.00 92.50 221 ALA A CA 1
ATOM 1784 C C . ALA A 1 221 ? -19.591 -4.972 13.012 1.00 92.50 221 ALA A C 1
ATOM 1786 O O . ALA A 1 221 ? -20.205 -4.892 14.081 1.00 92.50 221 ALA A O 1
ATOM 1787 N N . PRO A 1 222 ? -19.085 -3.889 12.391 1.00 95.19 222 PRO A N 1
ATOM 1788 C CA . PRO A 1 222 ? -19.384 -2.526 12.827 1.00 95.19 222 PRO A CA 1
ATOM 1789 C C . PRO A 1 222 ? -20.892 -2.246 12.788 1.00 95.19 222 PRO A C 1
ATOM 1791 O O . PRO A 1 222 ? -21.560 -2.648 11.837 1.00 95.19 222 PRO A O 1
ATOM 1794 N N . ASN A 1 223 ? -21.411 -1.498 13.763 1.00 96.00 223 ASN A N 1
ATOM 1795 C CA . ASN A 1 223 ? -22.824 -1.083 13.797 1.00 96.00 223 ASN A CA 1
ATOM 1796 C C . ASN A 1 223 ? -23.150 0.003 12.755 1.00 96.00 223 ASN A C 1
ATOM 1798 O O . ASN A 1 223 ? -24.312 0.304 12.496 1.00 96.00 223 ASN A O 1
ATOM 1802 N N . GLY A 1 224 ? -22.119 0.596 12.154 1.00 93.94 224 GLY A N 1
ATOM 1803 C CA . GLY A 1 224 ? -22.223 1.608 11.114 1.00 93.94 224 GLY A CA 1
ATOM 1804 C C . GLY A 1 224 ? -20.867 2.254 10.808 1.00 93.94 224 GLY A C 1
ATOM 1805 O O . GLY A 1 224 ? -19.823 1.768 11.277 1.00 93.94 224 GLY A O 1
ATOM 1806 N N . PRO A 1 225 ? -20.866 3.340 10.015 1.00 95.00 225 PRO A N 1
ATOM 1807 C CA . PRO A 1 225 ? -19.697 4.195 9.822 1.00 95.00 225 PRO A CA 1
ATOM 1808 C C . PRO A 1 225 ? -19.224 4.826 11.139 1.00 95.00 225 PRO A C 1
ATOM 1810 O O . PRO A 1 225 ? -20.016 5.042 12.056 1.00 95.00 225 PRO A O 1
ATOM 1813 N N . ALA A 1 226 ? -17.936 5.164 11.224 1.00 97.62 226 ALA A N 1
ATOM 1814 C CA . ALA A 1 226 ? -17.427 5.955 12.341 1.00 97.62 226 ALA A CA 1
ATOM 1815 C C . ALA A 1 226 ? -18.039 7.364 12.341 1.00 97.62 226 ALA A C 1
ATOM 1817 O O . ALA A 1 226 ? -18.287 7.948 11.286 1.00 97.62 226 ALA A O 1
ATOM 1818 N N . THR A 1 227 ? -18.228 7.939 13.526 1.00 98.25 227 THR A N 1
ATOM 1819 C CA . THR A 1 227 ? -18.689 9.325 13.682 1.00 98.25 227 THR A CA 1
ATOM 1820 C C . THR A 1 227 ? -17.555 10.207 14.185 1.00 98.25 227 THR A C 1
ATOM 1822 O O . THR A 1 227 ? -16.728 9.754 14.973 1.00 98.25 227 THR A O 1
ATOM 1825 N N . TYR A 1 228 ? -17.515 11.467 13.747 1.00 98.25 228 TYR A N 1
ATOM 1826 C CA . TYR A 1 228 ? -16.528 12.451 14.194 1.00 98.25 228 TYR A CA 1
ATOM 1827 C C . TYR A 1 228 ? -17.226 13.671 14.778 1.00 98.25 228 TYR A C 1
ATOM 1829 O O . TYR A 1 228 ? -18.002 14.342 14.093 1.00 98.25 228 TYR A O 1
ATOM 1837 N N . LYS A 1 229 ? -16.960 13.980 16.048 1.00 98.12 229 LYS A N 1
ATOM 1838 C CA . LYS A 1 229 ? -17.557 15.133 16.727 1.00 98.12 229 LYS A CA 1
ATOM 1839 C C . LYS A 1 229 ? -16.545 15.773 17.661 1.00 98.12 229 LYS A C 1
ATOM 1841 O O . LYS A 1 229 ? -15.987 15.108 18.523 1.00 98.12 229 LYS A O 1
ATOM 1846 N N . LYS A 1 230 ? -16.351 17.089 17.514 1.00 96.62 230 LYS A N 1
ATOM 1847 C CA . LYS A 1 230 ? -15.476 17.902 18.381 1.00 96.62 230 LYS A CA 1
ATOM 1848 C C . LYS A 1 230 ? -14.061 17.313 18.552 1.00 96.62 230 LYS A C 1
ATOM 1850 O O . LYS A 1 230 ? -13.539 17.302 19.657 1.00 96.62 230 LYS A O 1
ATOM 1855 N N . GLY A 1 231 ? -13.453 16.815 17.476 1.00 97.50 231 GLY A N 1
ATOM 1856 C CA . GLY A 1 231 ? -12.092 16.270 17.538 1.00 97.50 231 GLY A CA 1
ATOM 1857 C C . GLY A 1 231 ? -11.994 14.788 17.909 1.00 97.50 231 GLY A C 1
ATOM 1858 O O . GLY A 1 231 ? -10.893 14.241 17.859 1.00 97.50 231 GLY A O 1
ATOM 1859 N N . VAL A 1 232 ? -13.111 14.130 18.229 1.00 98.75 232 VAL A N 1
ATOM 1860 C CA . VAL A 1 232 ? -13.137 12.735 18.684 1.00 98.75 232 VAL A CA 1
ATOM 1861 C C . VAL A 1 232 ? -13.866 11.858 17.672 1.00 98.75 232 VAL A C 1
ATOM 1863 O O . VAL A 1 232 ? -15.004 12.148 17.286 1.00 98.75 232 VAL A O 1
ATOM 1866 N N . TRP A 1 233 ? -13.207 10.779 17.252 1.00 98.81 233 TRP A N 1
ATOM 1867 C CA . TRP A 1 233 ? -13.826 9.684 16.512 1.00 98.81 233 TRP A CA 1
ATOM 1868 C C . TRP A 1 233 ? -14.506 8.703 17.456 1.00 98.81 233 TRP A C 1
ATOM 1870 O O . TRP A 1 233 ? -13.984 8.431 18.535 1.00 98.81 233 TRP A O 1
ATOM 1880 N N . ARG A 1 234 ? -15.630 8.128 17.023 1.00 98.69 234 ARG A N 1
ATOM 1881 C CA . ARG A 1 234 ? -16.322 7.041 17.723 1.00 98.69 234 ARG A CA 1
ATOM 1882 C C . ARG A 1 234 ? -16.763 5.945 16.765 1.00 98.69 234 ARG A C 1
ATOM 1884 O O . ARG A 1 234 ? -17.257 6.244 15.674 1.00 98.69 234 ARG A O 1
ATOM 1891 N N . ARG A 1 235 ? -16.623 4.690 17.192 1.00 98.25 235 ARG A N 1
ATOM 1892 C CA . ARG A 1 235 ? -17.085 3.494 16.473 1.00 98.25 235 ARG A CA 1
ATOM 1893 C C . ARG A 1 235 ? -17.634 2.466 17.456 1.00 98.25 235 ARG A C 1
ATOM 1895 O O . ARG A 1 235 ? -17.105 2.312 18.552 1.00 98.25 235 ARG A O 1
ATOM 1902 N N . GLU A 1 236 ? -18.656 1.736 17.034 1.00 98.12 236 GLU A N 1
ATOM 1903 C CA . GLU A 1 236 ? -19.242 0.636 17.797 1.00 98.12 236 GLU A CA 1
ATOM 1904 C C . GLU A 1 236 ? -19.357 -0.614 16.930 1.00 98.12 236 GLU A C 1
ATOM 1906 O O . GLU A 1 236 ? -19.531 -0.528 15.707 1.00 98.12 236 GLU A O 1
ATOM 1911 N N . PHE A 1 237 ? -19.290 -1.772 17.576 1.00 97.38 237 PHE A N 1
ATOM 1912 C CA . PHE A 1 237 ? -19.403 -3.071 16.934 1.00 97.38 237 PHE A CA 1
ATOM 1913 C C . PHE A 1 237 ? -20.477 -3.936 17.599 1.00 97.38 237 PHE A C 1
ATOM 1915 O O . PHE A 1 237 ? -20.828 -3.761 18.764 1.00 97.38 237 PHE A O 1
ATOM 1922 N N . SER A 1 238 ? -20.994 -4.896 16.836 1.00 96.19 238 SER A N 1
ATOM 1923 C CA . SER A 1 238 ? -22.186 -5.694 17.174 1.00 96.19 238 SER A CA 1
ATOM 1924 C C . SER A 1 238 ? -22.059 -6.590 18.403 1.00 96.19 238 SER A C 1
ATOM 1926 O O . SER A 1 238 ? -23.081 -7.013 18.927 1.00 96.19 238 SER A O 1
ATOM 1928 N N . HIS A 1 239 ? -20.845 -6.866 18.880 1.00 95.31 239 HIS A N 1
ATOM 1929 C CA . HIS A 1 239 ? -20.629 -7.604 20.132 1.00 95.31 239 HIS A CA 1
ATOM 1930 C C . HIS A 1 239 ? -20.377 -6.669 21.324 1.00 95.31 239 HIS A C 1
ATOM 1932 O O . HIS A 1 239 ? -19.874 -7.090 22.350 1.00 95.31 239 HIS A O 1
ATOM 1938 N N . GLY A 1 240 ? -20.711 -5.379 21.210 1.00 96.00 240 GLY A N 1
ATOM 1939 C CA . GLY A 1 240 ? -20.649 -4.431 22.327 1.00 96.00 240 GLY A CA 1
ATOM 1940 C C . GLY A 1 240 ? -19.311 -3.712 22.497 1.00 96.00 240 GLY A C 1
ATOM 1941 O O . GLY A 1 240 ? -19.187 -2.890 23.404 1.00 96.00 240 GLY A O 1
ATOM 1942 N N . THR A 1 241 ? -18.330 -3.956 21.620 1.00 97.62 241 THR A N 1
ATOM 1943 C CA . THR A 1 241 ? -17.081 -3.182 21.614 1.00 97.62 241 THR A CA 1
ATOM 1944 C C . THR A 1 241 ? -17.348 -1.738 21.188 1.00 97.62 241 THR A C 1
ATOM 1946 O O . THR A 1 241 ? -17.887 -1.495 20.105 1.00 97.62 241 THR A O 1
ATOM 1949 N N . THR A 1 242 ? -16.925 -0.776 22.009 1.00 98.25 242 THR A N 1
ATOM 1950 C CA . THR A 1 242 ? -16.984 0.663 21.709 1.00 98.25 242 THR A CA 1
ATOM 1951 C C . THR A 1 242 ? -15.582 1.256 21.699 1.00 98.25 242 THR A C 1
ATOM 1953 O O . THR A 1 242 ? -14.786 0.978 22.598 1.00 98.25 242 THR A O 1
ATOM 1956 N N . VAL A 1 243 ? -15.292 2.095 20.709 1.00 98.62 243 VAL A N 1
ATOM 1957 C CA . VAL A 1 243 ? -13.971 2.686 20.483 1.00 98.62 243 VAL A CA 1
ATOM 1958 C C . VAL A 1 243 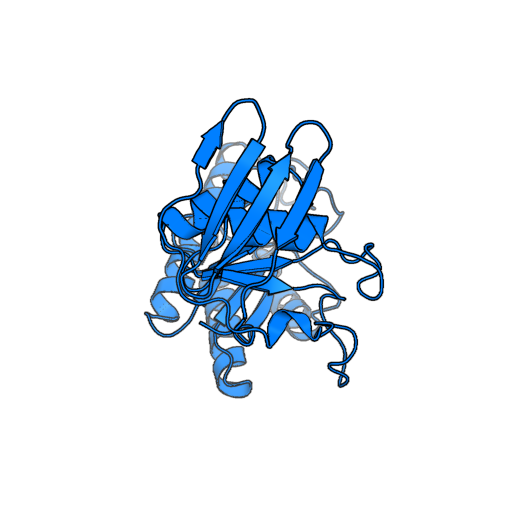? -14.102 4.197 20.366 1.00 98.62 243 VAL A C 1
ATOM 1960 O O . VAL A 1 243 ? -14.936 4.682 19.597 1.00 98.62 243 VAL A O 1
ATOM 1963 N N . GLU A 1 244 ? -13.252 4.935 21.077 1.00 98.75 244 GLU A N 1
ATOM 1964 C CA . GLU A 1 244 ? -13.071 6.375 20.884 1.00 98.75 244 GLU A CA 1
ATOM 1965 C C . GLU A 1 244 ? -11.615 6.693 20.525 1.00 98.75 244 GLU A C 1
ATOM 1967 O O . GLU A 1 244 ? -10.693 5.998 20.953 1.00 98.75 244 GLU A O 1
ATOM 1972 N N . PHE A 1 245 ? -11.395 7.748 19.740 1.00 98.88 245 PHE A N 1
ATOM 1973 C CA . PHE A 1 245 ? -10.054 8.246 19.430 1.00 98.88 245 PHE A CA 1
ATOM 1974 C C . PHE A 1 245 ? -10.038 9.776 19.380 1.00 98.88 245 PHE A C 1
ATOM 1976 O O . PHE A 1 245 ? -10.686 10.382 18.522 1.00 98.88 245 PHE A O 1
ATOM 1983 N N . ASP A 1 246 ? -9.284 10.403 20.280 1.00 98.69 246 ASP A N 1
ATOM 1984 C CA . ASP A 1 246 ? -9.087 11.852 20.327 1.00 98.69 246 ASP A CA 1
ATOM 1985 C C . ASP A 1 246 ? -7.929 12.263 19.409 1.00 98.69 246 ASP A C 1
ATOM 1987 O O . ASP A 1 246 ? -6.773 11.877 19.594 1.00 98.69 246 ASP A O 1
ATOM 1991 N N . THR A 1 247 ? -8.243 13.063 18.390 1.00 98.25 247 THR A N 1
ATOM 1992 C CA . THR A 1 247 ? -7.276 13.483 17.364 1.00 98.25 247 THR A CA 1
ATOM 1993 C C . THR A 1 247 ? -6.335 14.603 17.809 1.00 98.25 247 THR A C 1
ATOM 1995 O O . THR A 1 247 ? -5.345 14.855 17.123 1.00 98.25 247 THR A O 1
ATOM 1998 N N . SER A 1 248 ? -6.615 15.268 18.934 1.00 97.62 248 SER A N 1
ATOM 1999 C CA . SER A 1 248 ? -5.763 16.325 19.490 1.00 97.62 248 SER A CA 1
ATOM 2000 C C . SER A 1 248 ? -4.605 15.755 20.308 1.00 97.62 248 SER A C 1
ATOM 2002 O O . SER A 1 248 ? -3.478 16.243 20.217 1.00 97.62 248 SER A O 1
ATOM 2004 N N . THR A 1 249 ? -4.867 14.683 21.053 1.00 98.00 249 THR A N 1
ATOM 2005 C CA . THR A 1 249 ? -3.896 13.990 21.910 1.00 98.00 249 THR A CA 1
ATOM 2006 C C . THR A 1 249 ? -3.354 12.711 21.281 1.00 98.00 249 THR A C 1
ATOM 2008 O O . THR A 1 249 ? -2.372 12.167 21.780 1.00 98.00 249 THR A O 1
ATOM 2011 N N . ASN A 1 250 ? -3.958 12.237 20.183 1.00 98.31 250 ASN A N 1
ATOM 2012 C CA . ASN A 1 250 ? -3.677 10.938 19.565 1.00 98.31 250 ASN A CA 1
ATOM 2013 C C . ASN A 1 250 ? -3.879 9.755 20.531 1.00 98.31 250 ASN A C 1
ATOM 2015 O O . ASN A 1 250 ? -3.147 8.765 20.482 1.00 98.31 250 ASN A O 1
ATOM 2019 N N . THR A 1 251 ? -4.875 9.862 21.414 1.00 98.44 251 THR A N 1
ATOM 2020 C CA . THR A 1 251 ? -5.193 8.834 22.412 1.00 98.44 251 THR A CA 1
ATOM 2021 C C . THR A 1 251 ? -6.479 8.109 22.059 1.00 98.44 251 THR A C 1
ATOM 2023 O O . THR A 1 251 ? -7.499 8.744 21.785 1.00 98.44 251 THR A O 1
ATOM 2026 N N . GLY A 1 252 ? -6.439 6.784 22.113 1.00 98.44 252 GLY A N 1
ATOM 2027 C CA . GLY A 1 252 ? -7.583 5.920 21.890 1.00 98.44 252 GLY A CA 1
ATOM 2028 C C . GLY A 1 252 ? -8.027 5.204 23.156 1.00 98.44 252 GLY A C 1
ATOM 2029 O O . GLY A 1 252 ? -7.222 4.916 24.037 1.00 98.44 252 GLY A O 1
ATOM 2030 N N . THR A 1 253 ? -9.314 4.893 23.232 1.00 98.44 253 THR A N 1
ATOM 2031 C CA . THR A 1 253 ? -9.876 4.023 24.265 1.00 98.44 253 THR A CA 1
ATOM 2032 C C . THR A 1 253 ? -10.697 2.930 23.603 1.00 98.44 253 THR A C 1
ATOM 2034 O O . THR A 1 253 ? -11.455 3.181 22.664 1.00 98.44 253 THR A O 1
ATOM 2037 N N . ILE A 1 254 ?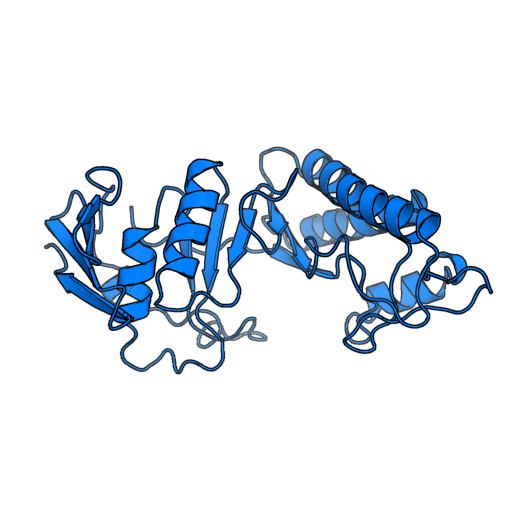 -10.530 1.699 24.085 1.00 98.25 254 ILE A N 1
ATOM 2038 C CA . ILE A 1 254 ? -11.298 0.543 23.631 1.00 98.25 254 ILE A CA 1
ATOM 2039 C C . ILE A 1 254 ? -11.966 -0.060 24.854 1.00 98.25 254 ILE A C 1
ATOM 2041 O O . ILE A 1 254 ? -11.301 -0.514 25.785 1.00 98.25 254 ILE A O 1
ATOM 2045 N N . LYS A 1 255 ? -13.293 -0.081 24.845 1.00 97.62 255 LYS A N 1
ATOM 2046 C CA . LYS A 1 255 ? -14.064 -0.922 25.751 1.00 97.62 255 LYS A CA 1
ATOM 2047 C C . LYS A 1 255 ? -14.473 -2.152 24.963 1.00 97.62 255 LYS A C 1
ATOM 2049 O O . LYS A 1 255 ? -15.364 -2.064 24.123 1.00 97.62 255 LYS A O 1
ATOM 2054 N N . TRP A 1 256 ? -13.791 -3.264 25.206 1.00 95.12 256 TRP A N 1
ATOM 2055 C CA . TRP A 1 256 ? -14.114 -4.540 24.580 1.00 95.12 256 TRP A CA 1
ATOM 2056 C C . TRP A 1 256 ? -15.481 -5.040 25.047 1.00 95.12 256 TRP A C 1
ATOM 2058 O O . TRP A 1 256 ? -15.817 -4.927 26.227 1.00 95.12 256 TRP A O 1
ATOM 2068 N N . GLY A 1 257 ? -16.256 -5.565 24.105 1.00 90.50 257 GLY A N 1
ATOM 2069 C CA . GLY A 1 257 ? -17.476 -6.306 24.386 1.00 90.50 257 GLY A CA 1
ATOM 2070 C C . GLY A 1 257 ? -17.201 -7.699 24.955 1.00 90.50 257 GLY A C 1
ATOM 2071 O O . GLY A 1 257 ? -16.067 -8.186 24.888 1.00 90.50 257 GLY A O 1
ATOM 2072 N N . GLU A 1 258 ? -18.244 -8.305 25.519 1.00 76.88 258 GLU A N 1
ATOM 2073 C CA . GLU A 1 258 ? -18.250 -9.680 26.042 1.00 76.88 258 GLU A CA 1
ATOM 2074 C C . GLU A 1 258 ? -18.817 -10.666 25.014 1.00 76.88 258 GLU A C 1
ATOM 2076 O O . GLU A 1 258 ? -19.810 -10.313 24.333 1.00 76.88 258 GLU A O 1
#

Secondary structure (DSSP, 8-state):
-PPPPPPPEEEEESSB--TT-HHHHHHHHT-TTSB-B-TTSPBPEETTS-BBB-TTSHHHHHHHHHHHHHHHHHH--SEEEEETTT-TT--EESPPPHHHHHHHHHHHHHHHHHHHHHH-SSSEEEESSTT-TT--EEEETT--SSHHHHHHHHHHHHTT-EEEEE--TTS-TTS--HHHHHHHHHH--TTEEEE-S-S--SS-TTTTS---GGGGS---SBSSS-EEETTEEEEEBTTS-EEEEETTTTEEEEE---

Nearest PDB structures (foldseek):
  8rg5-assembly1_A  TM=8.192E-01  e=1.088E-18  Stieleria marina
  8ya6-assembly1_A  TM=7.619E-01  e=5.671E-17  Wenyingzhuangia fucanilytica
  9jos-assembly1_A  TM=7.758E-01  e=1.931E-15  Novipirellula artificiosorum
  9jp3-assembly1_A  TM=7.681E-01  e=7.821E-15  Novipirellula artificiosorum
  2xn0-assembly1_A  TM=4.928E-01  e=9.634E-05  Lactobacillus acidophilus NCFM

Sequence (258 aa):
MPIQMLPQYFYMPSFKVHPQMSKMTRELDQHPDWYLRDSNGTKVRNKQGYYAFDVSKPDLRLWWKNFCLNALKVTNGDGCYSDSSQRYNTTFKPPLSPKKEKAWGDGLLELSKEVQLALGDDRLLIGKVANQSYVKAVQIEYFYARNSSIVELMLAVEVGQVVQAHVPITQNCHDDITNFEAAFLIGAGKYSYFGCGIWSTPNEDTNAFIWRPEYDKPLGAPNGPATYKKGVWRREFSHGTTVEFDTSTNTGTIKWGE

Solvent-accessible surface area (backbone atoms only — not comparable to full-atom values): 13711 Å² total; per-residue (Å²): 78,68,74,61,86,79,83,51,59,48,84,39,60,58,40,51,58,52,74,87,46,52,69,62,45,56,58,48,66,75,37,73,81,46,47,24,53,28,92,85,67,47,71,20,19,41,86,86,68,36,41,30,47,33,40,54,38,66,70,53,37,52,48,54,40,50,52,50,56,53,48,32,72,74,68,70,40,44,28,38,33,29,48,72,55,79,54,54,85,62,64,43,47,63,62,56,48,73,71,56,41,50,45,35,28,54,19,47,53,49,40,38,39,58,37,24,63,72,48,46,87,86,28,34,32,28,28,61,50,60,80,44,79,58,41,51,20,26,38,38,69,63,35,51,43,38,58,69,42,26,52,43,44,34,48,18,37,74,72,66,24,37,32,38,40,22,35,42,65,87,53,68,64,89,52,93,50,56,30,41,54,21,32,45,60,48,24,55,49,78,63,50,33,82,41,34,30,40,99,71,49,92,94,45,71,72,50,28,50,51,83,56,80,74,52,76,46,70,41,39,55,66,75,60,79,57,45,78,58,95,60,29,39,38,30,46,22,70,29,60,26,38,32,36,31,34,55,86,79,39,47,32,44,73,46,78,38,122